Protein 2XWV (pdb70)

Solvent-accessible surface area: 13608 Å² total; per-residue (Å²): 62,102,47,85,9,81,1,0,2,35,10,7,92,91,9,30,23,40,112,0,0,78,66,0,15,149,22,0,103,109,107,4,157,33,105,0,66,16,55,33,61,11,61,24,120,60,27,29,26,102,35,1,11,131,37,0,106,90,26,78,1,14,2,0,12,3,46,0,6,20,1,24,86,83,24,79,12,0,9,0,12,5,4,0,37,22,12,76,45,30,45,4,5,70,73,0,0,82,95,11,124,22,0,84,68,3,39,137,38,0,74,161,53,17,16,1,33,18,2,2,17,0,14,12,0,21,16,7,0,2,1,50,92,29,0,94,44,41,75,40,0,155,41,0,103,0,3,0,25,44,15,62,1,11,59,10,0,0,133,54,8,21,9,47,49,53,60,31,36,39,64,96,0,62,117,9,1,95,83,85,65,2,29,0,0,0,9,5,3,10,17,1,70,20,43,107,0,26,97,26,3,142,46,0,1,32,0,65,2,7,19,7,8,16,0,2,1,0,0,32,78,6,38,142,88,4,67,121,91,11,42,119,23,0,74,53,0,0,59,59,0,4,146,64,0,26,123,40,4,66,38,13,58,142,94,10,39,96,59,0,93,182,88,50,10,125,16,10,140,7,91,32,90,36,0,99,101,24,0,137,79,22,52,63,68,11,43,155,121,22,31,156,140,0,84,48,0,15,156,45,2,123,84,26,82,54,106,132,174

Radius of gyration: 19.15 Å; Cα contacts (8 Å, |Δi|>4): 680; chains: 1; bounding box: 49×46×42 Å

Nearest PDB structures (foldseek):
  2xxk-assembly1_A  TM=1.003E+00  e=2.673E-61  Haemophilus influenzae
  2xwk-assembly1_A  TM=1.003E+00  e=1.091E-60  Haemophilus influenzae
  2xwo-assembly1_A  TM=1.002E+00  e=1.157E-60  Haemophilus influenzae
  8cp7-assembly1_A  TM=1.002E+00  e=1.226E-60  Haemophilus influenzae
  6h75-assembly1_A  TM=1.002E+00  e=2.953E-60  Haemophilus influenzae Rd KW20

InterPro domains:
  IPR004682 TRAP transporter solute receptor, DctP family [PIRSF006470] (6-322)
  IPR004682 TRAP transporter solute receptor, DctP family [TIGR00787] (30-287)
  IPR018389 TRAP transporter solute receptor DctP [PF03480] (30-311)
  IPR018389 TRAP transporter solute receptor DctP [PTHR33376] (2-327)
  IPR038404 TRAP transporter solute receptor DctP superfamily [G3DSA:3.40.190.170] (24-329)

Organism: Haemophilus influenzae (strain ATCC 51907 / DSM 11121 / KW20 / Rd) (NCBI:txid71421)

CATH classification: 3.40.190.170

B-factor: mean 12.75, std 6.22, range [4.77, 43.77]

Secondary structure (DSSP, 8-state):
--EEEEEE-SS-TTSHHHHHHHHHHHHHHHHTTTSEEEEEE-TTTT--HHHHHHHHHHTS--EEEE-GGGGGGTSGGGGGGGSTTTS-SHHHHHHHHHSSHHHHHHHHHHHHHH-EEEEEEEEEEEEEEEESS---SGGGGTT-EEEE-S-HHHHHHHHHHT-EEEE--GGGHHHHHHTTSSSEEEEEHHHHHHTTGGGS-SEEE-----EEEEEEEEEHHHHTTS-HHHHHHHHHHHHHHHHHHHHHHHHHHHHHHHHHHHTT-EEE---SHHHHHHTHHHHHHHHHHHHHHHHHHHHHHHTS--S--

Foldseek 3Di:
DLAEAEEEELFDPLFLVNVLVVLLQVLLCVLVVNNYGYDYHYNQPQHHPVSVLLCLQVVNHFKYKDWQCVCCVPAVLSVCQFQWPLQPAVLLVVCLQPPFPLNVVSQVCCVVPRQKHWQDKAWFAFKWKFFQDEPQALVVLAAFAEEEEPHVNRVVLSVLSRYRYDYDHPSCPLVCLQVPVGGIYMDGLRRCVSVVVLVRTQEIEGLRIHTTMMTIMTGNVVLVVDPPVSNVSSSVSRHVSRVSSNVVRVVCVVPSVVVSVVSNHYYYYYDNPVSVVSSPVVLVVSCVVNPPSNVVSSVRSSPDDSDDD

Sequence (309 aa):
ADYDLKFGMNAGTSSSNEYKKAAEMMFAKKEVKEEKSQQGKKIEISLYPSSSQQLGDDRAMLKKQLKDDGSLDFTFAESARFQLFFYPEAAVVFFALPYVISNYNNVAQKALFDTEFGKKDLIKKKMDKKDLGVTLLLSQAYNGTRQTTTSNRAINSIADMKGLKLRVPNAATNLLAYYAKYVGASSPTPPMAFSEVYLALQTNAVDGQENPLAAVQAQKFYEVQKFLLAMTNHILLNDQLYLVSNEETYKELPEDLQKVVKDAAENNAAKKYHTKLFVDGEKKDDLVTFFEKQGVKITHPDLVPPFKEESMKKPPYYAEFVKQQTGQKKGEESALLKKQIEAINPHHH

Structure (mmCIF, N/CA/C/O backbone):
data_2XWV
#
_entry.id   2XWV
#
_cell.length_a   47.723
_cell.length_b   74.510
_cell.length_c   86.930
_cell.angle_alpha   90.00
_cell.angle_beta   90.00
_cell.angle_gamma   90.00
#
_symmetry.space_group_name_H-M   'P 21 21 21'
#
loop_
_entity.id
_entity.type
_entity.pdbx_description
1 polymer 'SIALIC ACID-BINDING PERIPLASMIC PROTEIN SIAP'
2 non-polymer 'N-acetyl-beta-neuraminic acid'
3 water water
#
loop_
_atom_site.group_PDB
_atom_site.id
_atom_site.type_symbol
_atom_site.label_atom_id
_atom_site.label_alt_id
_atom_site.label_comp_id
_atom_site.label_asym_id
_atom_site.label_entity_id
_atom_site.label_seq_id
_atom_site.pdbx_PDB_ins_code
_atom_site.Cartn_x
_atom_site.Cartn_y
_atom_site.Cartn_z
_atom_site.occupancy
_atom_site.B_iso_or_equiv
_atom_site.auth_seq_id
_atom_site.auth_comp_id
_atom_site.auth_asym_id
_atom_site.auth_atom_id
_atom_site.pdbx_PDB_model_num
ATOM 1 N N . ALA A 1 1 ? 31.699 11.360 -2.985 1.00 15.99 1 ALA A N 1
ATOM 2 C CA . ALA A 1 1 ? 32.494 11.253 -4.226 1.00 14.02 1 ALA A CA 1
ATOM 3 C C . ALA A 1 1 ? 32.107 12.385 -5.149 1.00 12.92 1 ALA A C 1
ATOM 4 O O . ALA A 1 1 ? 31.084 13.078 -4.986 1.00 14.32 1 ALA A O 1
ATOM 6 N N . ASP A 1 2 ? 32.916 12.565 -6.205 1.00 12.17 2 ASP A N 1
ATOM 7 C CA . ASP A 1 2 ? 32.600 13.536 -7.218 1.00 11.99 2 ASP A CA 1
ATOM 8 C C . ASP A 1 2 ? 31.235 13.289 -7.835 1.00 11.03 2 ASP A C 1
ATOM 9 O O . ASP A 1 2 ? 30.479 14.214 -8.078 1.00 12.84 2 ASP A O 1
ATOM 14 N N . TYR A 1 3 ? 30.915 12.014 -8.064 1.00 10.46 3 TYR A N 1
ATOM 15 C CA . TYR A 1 3 ? 29.640 11.605 -8.621 1.00 9.86 3 TYR A CA 1
ATOM 16 C C . TYR A 1 3 ? 29.049 10.529 -7.708 1.00 9.87 3 TYR A C 1
ATOM 17 O O . TYR A 1 3 ? 29.451 9.367 -7.769 1.00 10.74 3 TYR A O 1
ATOM 26 N N . ASP A 1 4 ? 28.130 10.949 -6.852 1.00 10.47 4 ASP A N 1
ATOM 27 C CA . ASP A 1 4 ? 27.415 10.062 -5.933 1.00 10.39 4 ASP A CA 1
ATOM 28 C C . ASP A 1 4 ? 26.176 9.584 -6.667 1.00 9.78 4 ASP A C 1
ATOM 29 O O . ASP A 1 4 ? 25.159 10.246 -6.686 1.00 11.17 4 ASP A O 1
ATOM 34 N N . LEU A 1 5 ? 26.312 8.436 -7.330 1.00 8.97 5 LEU A N 1
ATOM 35 C CA . LEU A 1 5 ? 25.258 7.934 -8.220 1.00 8.28 5 LEU A CA 1
ATOM 36 C C . LEU A 1 5 ? 24.474 6.810 -7.559 1.00 8.36 5 LEU A C 1
ATOM 37 O O . LEU A 1 5 ? 24.935 6.176 -6.598 1.00 9.63 5 LEU A O 1
ATOM 42 N N . LYS A 1 6 ? 23.279 6.568 -8.064 1.00 8.14 6 LYS A N 1
ATOM 43 C CA . LYS A 1 6 ? 22.305 5.671 -7.473 1.00 7.96 6 LYS A CA 1
ATOM 44 C C . LYS A 1 6 ? 21.760 4.721 -8.558 1.00 7.46 6 LYS A C 1
ATOM 45 O O . LYS A 1 6 ? 21.454 5.152 -9.664 1.00 7.78 6 LYS A O 1
ATOM 51 N N . PHE A 1 7 ? 21.599 3.456 -8.172 1.00 7.29 7 PHE A N 1
ATOM 52 C CA . PHE A 1 7 ? 21.120 2.397 -9.065 1.00 6.88 7 PHE A CA 1
ATOM 53 C C . PHE A 1 7 ? 19.945 1.740 -8.347 1.00 6.89 7 PHE A C 1
ATOM 54 O O . PHE A 1 7 ? 20.134 1.091 -7.314 1.00 7.43 7 PHE A O 1
ATOM 62 N N . GLY A 1 8 ? 18.726 1.936 -8.870 1.00 7.11 8 GLY A N 1
ATOM 63 C CA . GLY A 1 8 ? 17.530 1.343 -8.285 1.00 7.00 8 GLY A CA 1
ATOM 64 C C . GLY A 1 8 ? 17.129 0.073 -8.967 1.00 6.50 8 GLY A C 1
ATOM 65 O O . GLY A 1 8 ? 17.308 -0.094 -10.177 1.00 6.70 8 GLY A O 1
ATOM 66 N N . MET A 1 9 ? 16.497 -0.842 -8.221 1.00 6.56 9 MET A N 1
ATOM 67 C CA . MET A 1 9 ? 16.012 -2.103 -8.818 1.00 6.48 9 MET A CA 1
ATOM 68 C C . MET A 1 9 ? 14.885 -2.703 -7.987 1.00 6.53 9 MET A C 1
ATOM 69 O O . MET A 1 9 ? 14.831 -2.502 -6.753 1.00 7.30 9 MET A O 1
ATOM 74 N N . ASN A 1 10 ? 14.022 -3.438 -8.646 1.00 6.39 10 ASN A N 1
ATOM 75 C CA . ASN A 1 10 ? 13.024 -4.239 -7.965 1.00 6.87 10 ASN A CA 1
ATOM 76 C C . ASN A 1 10 ? 13.632 -5.448 -7.275 1.00 6.72 10 ASN A C 1
ATOM 77 O O . ASN A 1 10 ? 13.133 -5.913 -6.244 1.00 7.67 10 ASN A O 1
ATOM 82 N N . ALA A 1 11 ? 14.654 -6.029 -7.857 1.00 6.51 11 ALA A N 1
ATOM 83 C CA . ALA A 1 11 ? 15.276 -7.232 -7.337 1.00 6.99 11 ALA A CA 1
ATOM 84 C C . ALA A 1 11 ? 15.865 -6.936 -5.954 1.00 7.43 11 ALA A C 1
ATOM 85 O O . ALA A 1 11 ? 16.257 -5.797 -5.637 1.00 7.48 11 ALA A O 1
ATOM 87 N N . GLY A 1 12 ? 15.963 -7.988 -5.133 1.00 7.88 12 GLY A N 1
ATOM 88 C CA . GLY A 1 12 ? 16.464 -7.878 -3.775 1.00 7.98 12 GLY A CA 1
ATOM 89 C C . GLY A 1 12 ? 17.901 -8.245 -3.621 1.00 7.85 12 GLY A C 1
ATOM 90 O O . GLY A 1 12 ? 18.619 -8.598 -4.541 1.00 8.13 12 GLY A O 1
ATOM 91 N N . THR A 1 13 ? 18.342 -8.213 -2.365 1.00 9.10 13 THR A N 1
ATOM 92 C CA . THR A 1 13 ? 19.776 -8.377 -2.073 1.00 9.38 13 THR A CA 1
ATOM 93 C C . THR A 1 13 ? 20.304 -9.806 -2.263 1.00 9.46 13 THR A C 1
ATOM 94 O O . THR A 1 13 ? 21.507 -10.015 -2.249 1.00 12.10 13 THR A O 1
ATOM 98 N N A SER A 1 14 ? 19.398 -10.762 -2.435 0.50 8.44 14 SER A N 1
ATOM 99 N N B SER A 1 14 ? 19.409 -10.772 -2.431 0.50 8.90 14 SER A N 1
ATOM 100 C CA A SER A 1 14 ? 19.773 -12.142 -2.663 0.50 8.82 14 SER A CA 1
ATOM 101 C CA B SER A 1 14 ? 19.831 -12.141 -2.683 0.50 9.82 14 SER A CA 1
ATOM 102 C C A SER A 1 14 ? 19.722 -12.535 -4.162 0.50 9.06 14 SER A C 1
ATOM 103 C C B SER A 1 14 ? 19.743 -12.531 -4.167 0.50 9.62 14 SER A C 1
ATOM 104 O O A SER A 1 14 ? 19.866 -13.698 -4.497 0.50 12.75 14 SER A O 1
ATOM 105 O O B SER A 1 14 ? 19.852 -13.702 -4.493 0.50 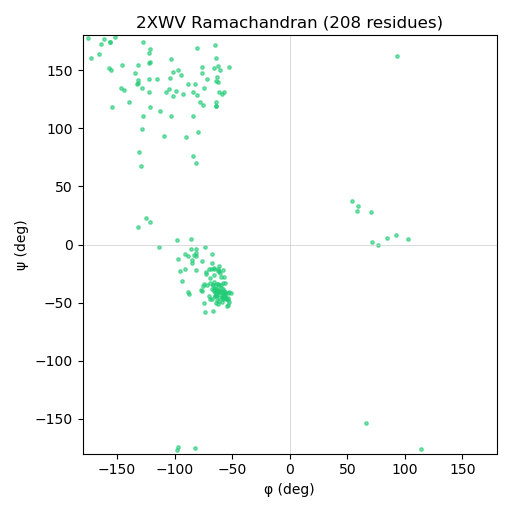12.92 14 SER A O 1
ATOM 110 N N . SER A 1 15 ? 19.535 -11.559 -5.049 1.00 7.69 15 SER A N 1
ATOM 111 C CA . SER A 1 15 ? 19.320 -11.830 -6.449 1.00 7.34 15 SER A CA 1
ATOM 112 C C . SER A 1 15 ? 20.576 -11.736 -7.294 1.00 6.50 15 SER A C 1
ATOM 113 O O . SER A 1 15 ? 21.577 -11.072 -6.946 1.00 7.11 15 SER A O 1
ATOM 116 N N . ASN A 1 16 ? 20.493 -12.351 -8.466 1.00 6.56 16 ASN A N 1
ATOM 117 C CA . ASN A 1 16 ? 21.550 -12.230 -9.466 1.00 6.54 16 ASN A CA 1
ATOM 118 C C . ASN A 1 16 ? 21.696 -10.791 -9.942 1.00 6.57 16 ASN A C 1
ATOM 119 O O . ASN A 1 16 ? 22.793 -10.312 -10.160 1.00 6.86 16 ASN A O 1
ATOM 124 N N . GLU A 1 17 ? 20.570 -10.099 -10.138 1.00 6.49 17 GLU A N 1
ATOM 125 C CA . GLU A 1 17 ? 20.589 -8.719 -10.561 1.00 6.51 17 GLU A CA 1
ATOM 126 C C . GLU A 1 17 ? 21.412 -7.865 -9.624 1.00 6.70 17 GLU A C 1
ATOM 127 O O . GLU A 1 17 ? 22.238 -7.036 -10.037 1.00 6.88 17 GLU A O 1
ATOM 133 N N . TYR A 1 18 ? 21.193 -8.056 -8.325 1.00 6.92 18 TYR A N 1
ATOM 134 C CA . TYR A 1 18 ? 21.928 -7.290 -7.308 1.00 7.28 18 TYR A CA 1
ATOM 135 C C . TYR A 1 18 ? 23.399 -7.641 -7.346 1.00 7.09 18 TYR A C 1
ATOM 136 O O . TYR A 1 18 ? 24.243 -6.770 -7.258 1.00 7.52 18 TYR A O 1
ATOM 145 N N A LYS A 1 19 ? 23.738 -8.931 -7.442 0.50 7.30 19 LYS A N 1
ATOM 146 N N B LYS A 1 19 ? 23.750 -8.934 -7.458 0.50 7.41 19 LYS A N 1
ATOM 147 C CA A LYS A 1 19 ? 25.110 -9.347 -7.472 0.50 7.44 19 LYS A CA 1
ATOM 148 C CA B LYS A 1 19 ? 25.135 -9.360 -7.489 0.50 7.73 19 LYS A CA 1
ATOM 149 C C A LYS A 1 19 ? 25.827 -8.755 -8.684 0.50 7.33 19 LYS A C 1
ATOM 150 C C B LYS A 1 19 ? 25.839 -8.741 -8.682 0.50 7.45 19 LYS A C 1
ATOM 151 O O A LYS A 1 19 ? 26.989 -8.298 -8.580 0.50 7.75 19 LYS A O 1
ATOM 152 O O B LYS A 1 19 ? 27.011 -8.290 -8.575 0.50 7.89 19 LYS A O 1
ATOM 163 N N . ALA A 1 20 ? 25.184 -8.729 -9.843 1.00 7.26 20 ALA A N 1
ATOM 164 C CA . ALA A 1 20 ? 25.789 -8.126 -11.016 1.00 6.92 20 ALA A CA 1
ATOM 165 C C . ALA A 1 20 ? 25.914 -6.615 -10.886 1.00 6.54 20 ALA A C 1
ATOM 166 O O . ALA A 1 20 ? 26.931 -6.053 -11.305 1.00 7.64 20 ALA A O 1
ATOM 168 N N . ALA A 1 21 ? 24.908 -5.970 -10.296 1.00 6.89 21 ALA A N 1
ATOM 169 C CA . ALA A 1 21 ? 25.006 -4.539 -10.049 1.00 7.54 21 ALA A CA 1
ATOM 170 C C . ALA A 1 21 ? 26.151 -4.241 -9.071 1.00 7.52 21 ALA A C 1
ATOM 171 O O . ALA A 1 21 ? 26.802 -3.202 -9.212 1.00 8.00 21 ALA A O 1
ATOM 173 N N . GLU A 1 22 ? 26.416 -5.115 -8.112 1.00 7.95 22 GLU A N 1
ATOM 174 C CA . GLU A 1 22 ? 27.538 -4.925 -7.192 1.00 8.42 22 GLU A CA 1
ATOM 175 C C . GLU A 1 22 ? 28.872 -4.982 -7.954 1.00 8.12 22 GLU A C 1
ATOM 176 O O . GLU A 1 22 ? 29.773 -4.190 -7.721 1.00 9.05 22 GLU A O 1
ATOM 182 N N A MET A 1 23 ? 28.969 -5.902 -8.898 0.50 8.01 23 MET A N 1
ATOM 183 N N B MET A 1 23 ? 28.965 -5.904 -8.899 0.50 8.03 23 MET A N 1
ATOM 184 C CA A MET A 1 23 ? 30.146 -6.013 -9.751 0.50 8.22 23 MET A CA 1
ATOM 185 C CA B MET A 1 23 ? 30.145 -6.021 -9.755 0.50 8.25 23 MET A CA 1
ATOM 186 C C A MET A 1 23 ? 30.347 -4.726 -10.537 0.50 7.64 23 MET A C 1
ATOM 187 C C B MET A 1 23 ? 30.352 -4.728 -10.537 0.50 7.67 23 MET A C 1
ATOM 188 O O A MET A 1 23 ? 31.444 -4.157 -10.607 0.50 8.54 23 MET A O 1
ATOM 189 O O B MET A 1 23 ? 31.452 -4.150 -10.590 0.50 8.54 23 MET A O 1
ATOM 198 N N . PHE A 1 24 ? 29.282 -4.242 -11.152 1.00 7.68 24 PHE A N 1
ATOM 199 C CA . PHE A 1 24 ? 29.268 -2.983 -11.900 1.00 7.68 24 PHE A CA 1
ATOM 200 C C . PHE A 1 24 ? 29.753 -1.827 -11.015 1.00 8.06 24 PHE A C 1
ATOM 201 O O . PHE A 1 24 ? 30.647 -1.078 -11.420 1.00 8.84 24 PHE A O 1
ATOM 209 N N . ALA A 1 25 ? 29.151 -1.679 -9.838 1.00 8.19 25 ALA A N 1
ATOM 210 C CA . ALA A 1 25 ? 29.507 -0.585 -8.945 1.00 8.81 25 ALA A CA 1
ATOM 211 C C . ALA A 1 25 ? 30.973 -0.641 -8.564 1.00 9.03 25 ALA A C 1
ATOM 212 O O . ALA A 1 25 ? 31.652 0.380 -8.485 1.00 9.75 25 ALA A O 1
ATOM 214 N N A LYS A 1 26 ? 31.473 -1.829 -8.255 0.50 9.18 26 LYS A N 1
ATOM 215 N N B LYS A 1 26 ? 31.473 -1.827 -8.250 0.50 9.19 26 LYS A N 1
ATOM 216 C CA A LYS A 1 26 ? 32.869 -2.001 -7.862 0.50 10.23 26 LYS A CA 1
ATOM 217 C CA B LYS A 1 26 ? 32.871 -2.000 -7.860 0.50 10.25 26 LYS A CA 1
ATOM 218 C C A LYS A 1 26 ? 33.829 -1.645 -8.977 0.50 9.83 26 LYS A C 1
ATOM 219 C C B LYS A 1 26 ? 33.830 -1.645 -8.977 0.50 9.82 26 LYS A C 1
ATOM 220 O O A LYS A 1 26 ? 34.826 -0.955 -8.764 0.50 10.36 26 LYS A O 1
ATOM 221 O O B LYS A 1 26 ? 34.827 -0.955 -8.765 0.50 10.36 26 LYS A O 1
ATOM 232 N N . GLU A 1 27 ? 33.540 -2.120 -10.186 1.00 9.33 27 GLU A N 1
ATOM 233 C CA . GLU A 1 27 ? 34.419 -1.803 -11.316 1.00 9.64 27 GLU A CA 1
ATOM 234 C C . GLU A 1 27 ? 34.401 -0.305 -11.610 1.00 9.18 27 GLU A C 1
ATOM 235 O O . GLU A 1 27 ? 35.456 0.283 -11.894 1.00 9.78 27 GLU A O 1
ATOM 241 N N . VAL A 1 28 ? 33.243 0.315 -11.579 1.00 8.82 28 VAL A N 1
ATOM 242 C CA . VAL A 1 28 ? 33.170 1.737 -11.838 1.00 8.76 28 VAL A CA 1
ATOM 243 C C . VAL A 1 28 ? 33.957 2.530 -10.818 1.00 9.33 28 VAL A C 1
ATOM 244 O O . VAL A 1 28 ? 34.687 3.462 -11.180 1.00 10.38 28 VAL A O 1
ATOM 248 N N . LYS A 1 29 ? 33.808 2.188 -9.543 1.00 9.68 29 LYS A N 1
ATOM 249 C CA . LYS A 1 29 ? 34.554 2.888 -8.529 1.00 10.74 29 LYS A CA 1
ATOM 250 C C . LYS A 1 29 ? 36.055 2.736 -8.728 1.00 10.82 29 LYS A C 1
ATOM 251 O O . LYS A 1 29 ? 36.796 3.726 -8.632 1.00 12.90 29 LYS A O 1
ATOM 257 N N A GLU A 1 30 ? 36.507 1.524 -9.006 0.30 10.85 30 GLU A N 1
ATOM 258 N N B GLU A 1 30 ? 36.518 1.525 -9.012 0.70 10.41 30 GLU A N 1
ATOM 259 C CA A GLU A 1 30 ? 37.921 1.293 -9.191 0.30 11.51 30 GLU A CA 1
ATOM 260 C CA B GLU A 1 30 ? 37.933 1.269 -9.216 0.70 11.45 30 GLU A CA 1
ATOM 261 C C A GLU A 1 30 ? 38.451 2.020 -10.422 0.30 10.94 30 GLU A C 1
ATOM 262 C C B GLU A 1 30 ? 38.464 2.009 -10.440 0.70 10.81 30 GLU A C 1
ATOM 263 O O A GLU A 1 30 ? 39.435 2.765 -10.347 0.30 12.13 30 GLU A O 1
ATOM 264 O O B GLU A 1 30 ? 39.483 2.735 -10.397 0.70 12.42 30 GLU A O 1
ATOM 275 N N . LYS A 1 31 ? 37.809 1.806 -11.559 1.00 10.81 31 LYS A N 1
ATOM 276 C CA . LYS A 1 31 ? 38.339 2.293 -12.824 1.00 10.91 31 LYS A CA 1
ATOM 277 C C . LYS A 1 31 ? 38.153 3.778 -12.998 1.00 10.92 31 LYS A C 1
ATOM 278 O O . LYS A 1 31 ? 38.868 4.382 -13.773 1.00 13.25 31 LYS A O 1
ATOM 284 N N . SER A 1 32 ? 37.240 4.396 -12.244 1.00 10.92 32 SER A N 1
ATOM 285 C CA . SER A 1 32 ? 37.100 5.839 -12.194 1.00 10.57 32 SER A CA 1
ATOM 286 C C . SER A 1 32 ? 38.061 6.473 -11.187 1.00 12.07 32 SER A C 1
ATOM 287 O O . SER A 1 32 ? 37.972 7.693 -10.965 1.00 12.67 32 SER A O 1
ATOM 290 N N A GLN A 1 33 ? 38.932 5.686 -10.558 0.30 12.71 33 GLN A N 1
ATOM 291 N N B GLN A 1 33 ? 38.939 5.700 -10.549 0.70 12.69 33 GLN A N 1
ATOM 292 C CA A GLN A 1 33 ? 39.853 6.187 -9.542 0.30 13.80 33 GLN A CA 1
ATOM 293 C CA B GLN A 1 33 ? 39.867 6.226 -9.537 0.70 13.87 33 GLN A CA 1
ATOM 294 C C A GLN A 1 33 ? 39.091 6.873 -8.424 0.30 12.84 33 GLN A C 1
ATOM 295 C C B GLN A 1 33 ? 39.082 6.884 -8.423 0.70 12.82 33 GLN A C 1
ATOM 296 O O A GLN A 1 33 ? 39.541 7.852 -7.852 0.30 14.70 33 GLN A O 1
ATOM 297 O O B GLN A 1 33 ? 39.506 7.852 -7.835 0.70 14.84 33 GLN A O 1
ATOM 308 N N . GLY A 1 34 ? 37.939 6.303 -8.092 1.00 12.42 34 GLY A N 1
ATOM 309 C CA . GLY A 1 34 ? 37.110 6.802 -7.001 1.00 12.90 34 GLY A CA 1
ATOM 310 C C . GLY A 1 34 ? 36.243 7.996 -7.291 1.00 11.52 34 GLY A C 1
ATOM 311 O O . GLY A 1 34 ? 35.517 8.457 -6.399 1.00 12.74 34 GLY A O 1
ATOM 312 N N A LYS A 1 35 ? 36.276 8.512 -8.524 0.50 11.08 35 LYS A N 1
ATOM 313 N N B LYS A 1 35 ? 36.277 8.530 -8.514 0.50 11.11 35 LYS A N 1
ATOM 314 C CA A LYS A 1 35 ? 35.466 9.653 -8.846 0.50 11.76 35 LYS A CA 1
ATOM 315 C CA B LYS A 1 35 ? 35.455 9.666 -8.832 0.50 11.77 35 LYS A CA 1
ATOM 316 C C A LYS A 1 35 ? 33.971 9.334 -8.804 0.50 10.15 35 LYS A C 1
ATOM 317 C C B LYS A 1 35 ? 33.964 9.335 -8.800 0.50 10.14 35 LYS A C 1
ATOM 318 O O A LYS A 1 35 ? 33.162 10.218 -8.510 0.50 11.10 35 LYS A O 1
ATOM 319 O O B LYS A 1 35 ? 33.155 10.207 -8.501 0.50 11.11 35 LYS A O 1
ATOM 330 N N . ILE A 1 36 ? 33.611 8.103 -9.188 1.00 9.48 36 ILE A N 1
ATOM 331 C CA . ILE A 1 36 ? 32.211 7.671 -9.226 1.00 9.69 36 ILE A CA 1
ATOM 332 C C . ILE A 1 36 ? 31.989 6.583 -8.180 1.00 9.90 36 ILE A C 1
ATOM 333 O O . ILE A 1 36 ? 32.736 5.619 -8.161 1.00 11.55 36 ILE A O 1
ATOM 338 N N . GLU A 1 37 ? 30.965 6.762 -7.365 1.00 9.66 37 GLU A N 1
ATOM 339 C CA . GLU A 1 37 ? 30.484 5.728 -6.460 1.00 10.26 37 GLU A CA 1
ATOM 340 C C . GLU A 1 37 ? 29.021 5.493 -6.792 1.00 10.33 37 GLU A C 1
ATOM 341 O O . GLU A 1 37 ? 28.241 6.423 -6.852 1.00 13.99 37 GLU A O 1
ATOM 347 N N . ILE A 1 38 ? 28.652 4.229 -6.951 1.00 9.83 38 ILE A N 1
ATOM 348 C CA . ILE A 1 38 ? 27.267 3.833 -7.267 1.00 9.10 38 ILE A CA 1
ATOM 349 C C . ILE A 1 38 ? 26.700 3.088 -6.078 1.00 9.62 38 ILE A C 1
ATOM 350 O O . ILE A 1 38 ? 27.150 2.002 -5.742 1.00 12.97 38 ILE A O 1
ATOM 355 N N . SER A 1 39 ? 25.679 3.652 -5.435 1.00 8.89 39 SER A N 1
ATOM 356 C CA . SER A 1 39 ? 24.956 3.057 -4.348 1.00 8.98 39 SER A CA 1
ATOM 357 C C . SER A 1 39 ? 23.724 2.337 -4.900 1.00 8.12 39 SER A C 1
ATOM 358 O O . SER A 1 39 ? 23.142 2.797 -5.857 1.00 9.19 39 SER A O 1
ATOM 361 N N . LEU A 1 40 ? 23.366 1.215 -4.257 1.00 8.56 40 LEU A N 1
ATOM 362 C CA . LEU A 1 40 ? 22.260 0.402 -4.718 1.00 8.16 40 LEU A CA 1
ATOM 363 C C . LEU A 1 40 ? 21.033 0.565 -3.876 1.00 8.52 40 LEU A C 1
ATOM 364 O O . LEU A 1 40 ? 21.121 0.647 -2.654 1.00 9.54 40 LEU A O 1
ATOM 369 N N . TYR A 1 41 ? 19.890 0.531 -4.525 1.00 7.80 41 TYR A N 1
ATOM 370 C CA . TYR A 1 41 ? 18.563 0.749 -3.923 1.00 8.64 41 TYR A CA 1
ATOM 371 C C . TYR A 1 41 ? 17.656 -0.355 -4.372 1.00 8.45 41 TYR A C 1
ATOM 372 O O . TYR A 1 41 ? 16.873 -0.191 -5.331 1.00 8.06 41 TYR A O 1
ATOM 381 N N . PRO A 1 42 ? 17.757 -1.531 -3.736 1.00 8.82 42 PRO A N 1
ATOM 382 C CA . PRO A 1 42 ? 17.045 -2.717 -4.151 1.00 8.62 42 PRO A CA 1
ATOM 383 C C . PRO A 1 42 ? 15.615 -2.755 -3.597 1.00 8.11 42 PRO A C 1
ATOM 384 O O . PRO A 1 42 ? 15.157 -1.878 -2.879 1.00 8.99 42 PRO A O 1
ATOM 388 N N A SER A 1 43 ? 14.928 -3.848 -3.946 0.50 7.84 43 SER A N 1
ATOM 389 N N B SER A 1 43 ? 14.929 -3.844 -3.947 0.50 8.31 43 SER A N 1
ATOM 390 C CA A SER A 1 43 ? 13.614 -4.217 -3.395 0.50 8.80 43 SER A CA 1
ATOM 391 C CA B SER A 1 43 ? 13.672 -4.193 -3.301 0.50 9.20 43 SER A CA 1
ATOM 392 C C A SER A 1 43 ? 12.577 -3.128 -3.537 0.50 8.25 43 SER A C 1
ATOM 393 C C B SER A 1 43 ? 12.637 -3.095 -3.503 0.50 8.40 43 SER A C 1
ATOM 394 O O A SER A 1 43 ? 11.653 -3.008 -2.707 0.50 8.92 43 SER A O 1
ATOM 395 O O B SER A 1 43 ? 11.802 -2.888 -2.616 0.50 9.93 43 SER A O 1
ATOM 400 N N . SER A 1 44 ? 12.635 -2.399 -4.642 1.00 8.10 44 SER A N 1
ATOM 401 C CA . SER A 1 44 ? 11.630 -1.432 -4.957 1.00 8.27 44 SER A CA 1
ATOM 402 C C . SER A 1 44 ? 11.542 -0.305 -3.936 1.00 8.28 44 SER A C 1
ATOM 403 O O . SER A 1 44 ? 10.511 0.376 -3.818 1.00 9.49 44 SER A O 1
ATOM 406 N N A GLN A 1 45 ? 12.653 -0.032 -3.239 0.50 8.48 45 GLN A N 1
ATOM 407 N N B GLN A 1 45 ? 12.624 0.003 -3.250 0.50 8.51 45 GLN A N 1
ATOM 408 C CA A GLN A 1 45 ? 12.760 1.093 -2.304 0.50 9.25 45 GLN A CA 1
ATOM 409 C CA B GLN A 1 45 ? 12.504 1.059 -2.290 0.50 9.78 45 GLN A CA 1
ATOM 410 C C A GLN A 1 45 ? 12.282 2.416 -2.930 0.50 8.95 45 GLN A C 1
ATOM 411 C C B GLN A 1 45 ? 12.242 2.429 -2.933 0.50 8.98 45 GLN A C 1
ATOM 412 O O A GLN A 1 45 ? 11.682 3.230 -2.266 0.50 10.68 45 GLN A O 1
ATOM 413 O O B GLN A 1 45 ? 11.701 3.290 -2.281 0.50 10.81 45 GLN A O 1
ATOM 424 N N . LEU A 1 46 ? 12.619 2.609 -4.208 1.00 8.92 46 LEU A N 1
ATOM 425 C CA . LEU A 1 46 ? 12.360 3.863 -4.922 1.00 9.51 46 LEU A CA 1
ATOM 426 C C . LEU A 1 46 ? 11.064 3.836 -5.739 1.00 9.62 46 LEU A C 1
ATOM 427 O O . LEU A 1 46 ? 10.749 4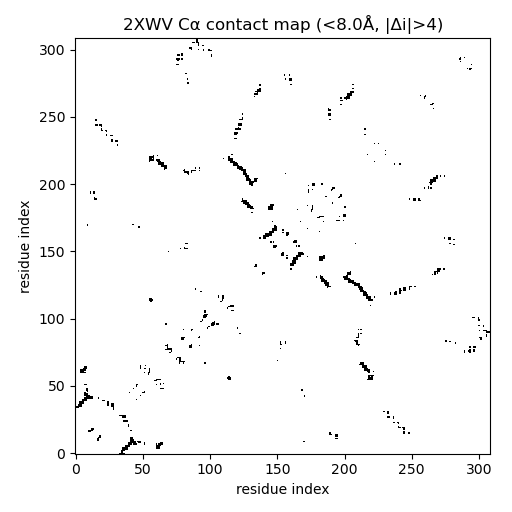.815 -6.392 1.00 12.02 46 LEU A O 1
ATOM 432 N N . GLY A 1 47 ? 10.318 2.749 -5.628 1.00 8.96 47 GLY A N 1
ATOM 433 C CA . GLY A 1 47 ? 9.162 2.478 -6.458 1.00 8.95 47 GLY A CA 1
ATOM 434 C C . GLY A 1 47 ? 9.443 1.272 -7.335 1.00 8.07 47 GLY A C 1
ATOM 435 O O . GLY A 1 47 ? 10.467 0.612 -7.210 1.00 8.42 47 GLY A O 1
ATOM 436 N N . ASP A 1 48 ? 8.506 0.945 -8.224 1.00 8.13 48 ASP A N 1
ATOM 437 C CA . ASP A 1 48 ? 8.691 -0.126 -9.196 1.00 7.65 48 ASP A CA 1
ATOM 438 C C . ASP A 1 48 ? 9.474 0.351 -10.394 1.00 7.09 48 ASP A C 1
ATOM 439 O O . ASP A 1 48 ? 10.020 1.471 -10.415 1.00 7.47 48 ASP A O 1
ATOM 444 N N . ASP A 1 49 ? 9.609 -0.511 -11.381 1.00 6.94 49 ASP A N 1
ATOM 445 C CA . ASP A 1 49 ? 10.418 -0.196 -12.571 1.00 6.83 49 ASP A CA 1
ATOM 446 C C . ASP A 1 49 ? 9.799 0.882 -13.448 1.00 7.14 49 ASP A C 1
ATOM 447 O O . ASP A 1 49 ? 10.520 1.608 -14.110 1.00 7.94 49 ASP A O 1
ATOM 452 N N . ARG A 1 50 ? 8.459 1.000 -13.448 1.00 7.70 50 ARG A N 1
ATOM 453 C CA . ARG A 1 50 ? 7.800 2.100 -14.160 1.00 8.24 50 ARG A CA 1
ATOM 454 C C . ARG A 1 50 ? 8.200 3.419 -13.489 1.00 8.43 50 ARG A C 1
ATOM 455 O O . ARG A 1 50 ? 8.561 4.383 -14.183 1.00 9.00 50 ARG A O 1
ATOM 463 N N . ALA A 1 51 ? 8.182 3.458 -12.168 1.00 8.06 51 ALA A N 1
ATOM 464 C CA . ALA A 1 51 ? 8.586 4.653 -11.429 1.00 8.35 51 ALA A CA 1
ATOM 465 C C . ALA A 1 51 ? 10.060 4.941 -11.657 1.00 7.94 51 ALA A C 1
ATOM 466 O O . ALA A 1 51 ? 10.460 6.104 -11.874 1.00 8.75 51 ALA A O 1
ATOM 468 N N . MET A 1 52 ? 10.897 3.926 -11.593 1.00 7.70 52 MET A N 1
ATOM 469 C CA . MET A 1 52 ? 12.336 4.138 -11.726 1.00 7.77 52 MET A CA 1
ATOM 470 C C . MET A 1 52 ? 12.699 4.610 -13.140 1.00 7.69 52 MET A C 1
ATOM 471 O O . MET A 1 52 ? 13.613 5.436 -13.280 1.00 8.21 52 MET A O 1
ATOM 476 N N . LEU A 1 53 ? 12.014 4.139 -14.164 1.00 8.09 53 LEU A N 1
ATOM 477 C CA . LEU A 1 53 ? 12.231 4.683 -15.471 1.00 8.29 53 LEU A CA 1
ATOM 478 C C . LEU A 1 53 ? 11.891 6.172 -15.538 1.00 8.24 53 LEU A C 1
ATOM 479 O O . LEU A 1 53 ? 12.607 6.937 -16.192 1.00 9.37 53 LEU A O 1
ATOM 484 N N A LYS A 1 54 ? 10.810 6.580 -14.911 0.50 8.36 54 LYS A N 1
ATOM 485 N N B LYS A 1 54 ? 10.800 6.582 -14.915 0.50 8.33 54 LYS A N 1
ATOM 486 C CA A LYS A 1 54 ? 10.463 7.997 -14.854 0.50 9.48 54 LYS A CA 1
ATOM 487 C CA B LYS A 1 54 ? 10.458 8.016 -14.836 0.50 9.19 54 LYS A CA 1
ATOM 488 C C A LYS A 1 54 ? 11.540 8.803 -14.124 0.50 8.83 54 LYS A C 1
ATOM 489 C C B LYS A 1 54 ? 11.547 8.804 -14.126 0.50 8.72 54 LYS A C 1
ATOM 490 O O A LYS A 1 54 ? 11.837 9.929 -14.533 0.50 10.10 54 LYS A O 1
ATOM 491 O O B LYS A 1 54 ? 11.842 9.930 -14.532 0.50 10.05 54 LYS A O 1
ATOM 502 N N . GLN A 1 55 ? 12.152 8.228 -13.104 1.00 8.66 55 GLN A N 1
ATOM 503 C CA . GLN A 1 55 ? 13.224 8.896 -12.377 1.00 8.76 55 GLN A CA 1
ATOM 504 C C . GLN A 1 55 ? 14.473 8.996 -13.210 1.00 8.65 55 GLN A C 1
ATOM 505 O O . GLN A 1 55 ? 15.206 10.007 -13.113 1.00 9.75 55 GLN A O 1
ATOM 511 N N . LEU A 1 56 ? 14.791 8.018 -14.048 1.00 8.29 56 LEU A N 1
ATOM 512 C CA . LEU A 1 56 ? 15.906 8.188 -14.998 1.00 8.59 56 LEU A CA 1
ATOM 513 C C . LEU A 1 56 ? 15.571 9.311 -15.962 1.00 9.27 56 LEU A C 1
ATOM 514 O O . LEU A 1 56 ? 16.417 10.176 -16.285 1.00 10.44 56 LEU A O 1
ATOM 519 N N . LYS A 1 57 ? 14.335 9.357 -16.466 1.00 9.74 57 LYS A N 1
ATOM 520 C CA . LYS A 1 57 ? 13.954 10.388 -17.415 1.00 11.05 57 LYS A CA 1
ATOM 521 C C . LYS A 1 57 ? 14.150 11.774 -16.827 1.00 11.37 57 LYS A C 1
ATOM 522 O O . LYS A 1 57 ? 14.724 12.664 -17.486 1.00 13.90 57 LYS A O 1
ATOM 528 N N . ASP A 1 58 ? 13.716 11.971 -15.577 1.00 11.19 58 ASP A N 1
ATOM 529 C CA A ASP A 1 58 ? 13.771 13.213 -14.851 0.30 12.55 58 ASP A CA 1
ATOM 530 C CA B ASP A 1 58 ? 13.810 13.276 -14.975 0.70 13.24 58 ASP A CA 1
ATOM 531 C C . ASP A 1 58 ? 15.154 13.526 -14.299 1.00 12.72 58 ASP A C 1
ATOM 532 O O . ASP A 1 58 ? 15.394 14.647 -13.846 1.00 16.52 58 ASP A O 1
ATOM 541 N N . GLY A 1 59 ? 16.061 12.560 -14.327 1.00 11.36 59 GLY A N 1
ATOM 542 C CA . GLY A 1 59 ? 17.400 12.746 -13.803 1.00 11.44 59 GLY A CA 1
ATOM 543 C C . GLY A 1 59 ? 17.608 12.538 -12.321 1.00 11.10 59 GLY A C 1
ATOM 544 O O . GLY A 1 59 ? 18.729 12.770 -11.838 1.00 13.90 59 GLY A O 1
ATOM 545 N N . SER A 1 60 ? 16.589 12.087 -11.613 1.00 10.70 60 SER A N 1
ATOM 546 C CA . SER A 1 60 ? 16.655 11.905 -10.181 1.00 11.74 60 SER A CA 1
ATOM 547 C C . SER A 1 60 ? 17.165 10.526 -9.769 1.00 10.84 60 SER A C 1
ATOM 548 O O . SER A 1 60 ? 17.420 10.340 -8.609 1.00 13.48 60 SER A O 1
ATOM 551 N N . LEU A 1 61 ? 17.284 9.614 -10.705 1.00 8.95 61 LEU A N 1
ATOM 552 C CA . LEU A 1 61 ? 17.911 8.308 -10.478 1.00 8.39 61 LEU A CA 1
ATOM 553 C C . LEU A 1 61 ? 18.871 8.081 -11.626 1.00 7.74 61 LEU A C 1
ATOM 554 O O . LEU A 1 61 ? 18.531 8.386 -12.758 1.00 8.99 61 LEU A O 1
ATOM 559 N N . ASP A 1 62 ? 20.056 7.567 -11.319 1.00 7.21 62 ASP A N 1
ATOM 560 C CA . ASP A 1 62 ? 21.109 7.504 -12.352 1.00 7.24 62 ASP A CA 1
ATOM 561 C C . ASP A 1 62 ? 21.063 6.253 -13.171 1.00 6.77 62 ASP A C 1
ATOM 562 O O . ASP A 1 62 ? 21.279 6.308 -14.392 1.00 7.55 62 ASP A O 1
ATOM 567 N N . PHE A 1 63 ? 20.816 5.094 -12.551 1.00 6.43 63 PHE A N 1
ATOM 568 C CA . PHE A 1 63 ? 20.829 3.811 -13.225 1.00 6.31 63 PHE A CA 1
ATOM 569 C C . PHE A 1 63 ? 19.624 2.999 -12.808 1.00 6.25 63 PHE A C 1
ATOM 570 O O . PHE A 1 63 ? 19.169 3.074 -11.655 1.00 6.56 63 PHE A O 1
ATOM 578 N N . THR A 1 64 ? 19.100 2.176 -13.723 1.00 6.11 64 THR A N 1
ATOM 579 C CA . THR A 1 64 ? 18.107 1.168 -13.341 1.00 6.30 64 THR A CA 1
ATOM 580 C C . THR A 1 64 ? 18.136 0.053 -14.358 1.00 6.27 64 THR A C 1
ATOM 581 O O . THR A 1 64 ? 18.792 0.128 -15.398 1.00 6.50 64 THR A O 1
ATOM 585 N N . PHE A 1 65 ? 17.359 -1.004 -14.056 1.00 6.01 65 PHE A N 1
ATOM 586 C CA . PHE A 1 65 ? 17.087 -2.106 -14.961 1.00 6.02 65 PHE A CA 1
ATOM 587 C C . PHE A 1 65 ? 15.726 -1.986 -15.594 1.00 5.97 65 PHE A C 1
ATOM 588 O O . PHE A 1 65 ? 14.755 -1.578 -14.956 1.00 6.68 65 PHE A O 1
ATOM 596 N N . ALA A 1 66 ? 15.623 -2.478 -16.813 1.00 6.11 66 ALA A N 1
ATOM 597 C CA . ALA A 1 66 ? 14.302 -2.675 -17.439 1.00 6.28 66 ALA A CA 1
ATOM 598 C C . ALA A 1 66 ? 14.455 -3.749 -18.464 1.00 6.19 66 ALA A C 1
ATOM 599 O O . ALA A 1 66 ? 15.503 -3.884 -19.104 1.00 7.13 66 ALA A O 1
ATOM 601 N N . GLU A 1 67 ? 13.388 -4.509 -18.719 1.00 6.22 67 GLU A N 1
ATOM 602 C CA . GLU A 1 67 ? 13.319 -5.403 -19.872 1.00 6.07 67 GLU A CA 1
ATOM 603 C C . GLU A 1 67 ? 13.053 -4.603 -21.139 1.00 6.27 67 GLU A C 1
ATOM 604 O O . GLU A 1 67 ? 12.357 -3.573 -21.100 1.00 6.69 67 GLU A O 1
ATOM 610 N N . SER A 1 68 ? 13.497 -5.118 -22.283 1.00 6.45 68 SER A N 1
ATOM 611 C CA . SER A 1 68 ? 13.066 -4.557 -23.563 1.00 7.09 68 SER A CA 1
ATOM 612 C C . SER A 1 68 ? 11.535 -4.484 -23.645 1.00 6.80 68 SER A C 1
ATOM 613 O O . SER A 1 68 ? 10.979 -3.468 -24.123 1.00 7.36 68 SER A O 1
ATOM 616 N N . ALA A 1 69 ? 10.846 -5.517 -23.156 1.00 6.81 69 ALA A N 1
ATOM 617 C CA . ALA A 1 69 ? 9.390 -5.574 -23.205 1.00 6.83 69 ALA A CA 1
ATOM 618 C C . ALA A 1 69 ? 8.754 -4.409 -22.453 1.00 6.59 69 ALA A C 1
ATOM 619 O O . ALA A 1 69 ? 7.605 -4.057 -22.754 1.00 7.34 69 ALA A O 1
ATOM 621 N N . ARG A 1 70 ? 9.410 -3.845 -21.427 1.00 7.01 70 ARG A N 1
ATOM 622 C CA . ARG A 1 70 ? 8.757 -2.846 -20.605 1.00 7.02 70 ARG A CA 1
ATOM 623 C C . ARG A 1 70 ? 8.480 -1.597 -21.439 1.00 7.34 70 ARG A C 1
ATOM 624 O O . ARG A 1 70 ? 7.612 -0.783 -21.072 1.00 8.25 70 ARG A O 1
ATOM 632 N N . PHE A 1 71 ? 9.183 -1.413 -22.548 1.00 7.45 71 PHE A N 1
ATOM 633 C CA . PHE A 1 71 ? 8.963 -0.264 -23.400 1.00 8.18 71 PHE A CA 1
ATOM 634 C C . PHE A 1 71 ? 7.680 -0.343 -24.191 1.00 8.68 71 PHE A C 1
ATOM 635 O O . PHE A 1 71 ? 7.305 0.641 -24.834 1.00 8.93 71 PHE A O 1
ATOM 643 N N . GLN A 1 72 ? 6.924 -1.436 -24.064 1.00 8.53 72 GLN A N 1
ATOM 644 C CA . GLN A 1 72 ? 5.554 -1.489 -24.556 1.00 8.65 72 GLN A CA 1
ATOM 645 C C . GLN A 1 72 ? 4.692 -0.411 -23.941 1.00 9.14 72 GLN A C 1
ATOM 646 O O . GLN A 1 72 ? 3.686 -0.036 -24.544 1.00 11.02 72 GLN A O 1
ATOM 652 N N . LEU A 1 73 ? 5.081 0.139 -22.772 1.00 9.57 73 LEU A N 1
ATOM 653 C CA . LEU A 1 73 ? 4.329 1.227 -22.161 1.00 9.96 73 LEU A CA 1
ATOM 654 C C . LEU A 1 73 ? 4.316 2.456 -23.045 1.00 11.04 73 LEU A C 1
ATOM 655 O O . LEU A 1 73 ? 3.432 3.312 -22.932 1.00 14.96 73 LEU A O 1
ATOM 660 N N A PHE A 1 74 ? 5.310 2.583 -23.870 0.70 10.25 74 PHE A N 1
ATOM 661 N N B PHE A 1 74 ? 5.299 2.577 -23.910 0.30 10.58 74 PHE A N 1
ATOM 662 C CA A PHE A 1 74 ? 5.452 3.772 -24.687 0.70 11.04 74 PHE A CA 1
ATOM 663 C CA B PHE A 1 74 ? 5.451 3.783 -24.717 0.30 11.27 74 PHE A CA 1
ATOM 664 C C A PHE A 1 74 ? 5.249 3.517 -26.156 0.70 11.09 74 PHE A C 1
ATOM 665 C C B PHE A 1 74 ? 5.370 3.569 -26.199 0.30 11.50 74 PHE A C 1
ATOM 666 O O A PHE A 1 74 ? 4.719 4.372 -26.873 0.70 11.40 74 PHE A O 1
ATOM 667 O O B PHE A 1 74 ? 5.065 4.496 -26.945 0.30 11.94 74 PHE A O 1
ATOM 682 N N . TYR A 1 75 ? 5.664 2.355 -26.630 1.00 11.18 75 TYR A N 1
ATOM 683 C CA . TYR A 1 75 ? 5.639 1.938 -28.032 1.00 10.51 75 TYR A CA 1
ATOM 684 C C . TYR A 1 75 ? 4.935 0.576 -28.025 1.00 10.48 75 TYR A C 1
ATOM 685 O O . TYR A 1 75 ? 5.575 -0.428 -27.700 1.00 10.69 75 TYR A O 1
ATOM 694 N N . PRO A 1 76 ? 3.633 0.522 -28.335 1.00 11.06 76 PRO A N 1
ATOM 695 C CA . PRO A 1 76 ? 2.875 -0.731 -28.098 1.00 12.40 76 PRO A CA 1
ATOM 696 C C . PRO A 1 76 ? 3.472 -1.941 -28.795 1.00 10.70 76 PRO A C 1
ATOM 697 O O . PRO A 1 76 ? 3.351 -3.023 -28.287 1.00 10.93 76 PRO A O 1
ATOM 701 N N . GLU A 1 77 ? 4.058 -1.752 -29.949 1.00 10.60 77 GLU A N 1
ATOM 702 C CA . GLU A 1 77 ? 4.631 -2.840 -30.699 1.00 10.33 77 GLU A CA 1
ATOM 703 C C . GLU A 1 77 ? 5.764 -3.555 -29.946 1.00 9.48 77 GLU A C 1
ATOM 704 O O . GLU A 1 77 ? 6.057 -4.700 -30.260 1.00 9.87 77 GLU A O 1
ATOM 710 N N . ALA A 1 78 ? 6.382 -2.856 -28.987 1.00 8.83 78 ALA A N 1
ATOM 711 C CA . ALA A 1 78 ? 7.460 -3.432 -28.192 1.00 8.93 78 ALA A CA 1
ATOM 712 C C . ALA A 1 78 ? 6.967 -4.560 -27.269 1.00 8.86 78 ALA A C 1
ATOM 713 O O . ALA A 1 78 ? 7.773 -5.301 -26.711 1.00 9.34 78 ALA A O 1
ATOM 715 N N . ALA A 1 79 ? 5.657 -4.784 -27.164 1.00 9.34 79 ALA A N 1
ATOM 716 C CA . ALA A 1 79 ? 5.130 -5.946 -26.471 1.00 9.19 79 ALA A CA 1
ATOM 717 C C . ALA A 1 79 ? 5.598 -7.224 -27.139 1.00 8.30 79 ALA A C 1
ATOM 718 O O . ALA A 1 79 ? 5.543 -8.268 -26.503 1.00 8.40 79 ALA A O 1
ATOM 720 N N . VAL A 1 80 ? 6.055 -7.169 -28.388 1.00 8.63 80 VAL A N 1
ATOM 721 C CA A VAL A 1 80 ? 6.558 -8.343 -29.061 0.50 8.93 80 VAL A CA 1
ATOM 722 C CA B VAL A 1 80 ? 6.548 -8.314 -29.070 0.50 8.59 80 VAL A CA 1
ATOM 723 C C . VAL A 1 80 ? 7.564 -9.114 -28.223 1.00 8.00 80 VAL A C 1
ATOM 724 O O . VAL A 1 80 ? 7.661 -10.352 -28.302 1.00 9.04 80 VAL A O 1
ATOM 731 N N A PHE A 1 81 ? 8.379 -8.381 -27.440 0.70 7.78 81 PHE A N 1
ATOM 732 N N B PHE A 1 81 ? 8.373 -8.400 -27.434 0.30 7.92 81 PHE A N 1
ATOM 733 C CA A PHE A 1 81 ? 9.430 -9.030 -26.620 0.70 7.51 81 PHE A CA 1
ATOM 734 C CA B PHE A 1 81 ? 9.418 -9.037 -26.621 0.30 7.84 81 PHE A CA 1
ATOM 735 C C A PHE A 1 81 ? 8.866 -9.956 -25.547 0.70 7.32 81 PHE A C 1
ATOM 736 C C B PHE A 1 81 ? 8.848 -10.009 -25.584 0.30 7.61 81 PHE A C 1
ATOM 737 O O A PHE A 1 81 ? 9.620 -10.735 -24.981 0.70 8.41 81 PHE A O 1
ATOM 738 O O B PHE A 1 81 ? 9.542 -10.929 -25.161 0.30 9.10 81 PHE A O 1
ATOM 753 N N . ALA A 1 82 ? 7.595 -9.807 -25.174 1.00 7.29 82 ALA A N 1
ATOM 754 C CA . ALA A 1 82 ? 6.972 -10.616 -24.133 1.00 7.11 82 ALA A CA 1
ATOM 755 C C . ALA A 1 82 ? 5.644 -11.245 -24.544 1.00 7.23 82 ALA A C 1
ATOM 756 O O . ALA A 1 82 ? 4.928 -11.760 -23.698 1.00 8.07 82 ALA A O 1
ATOM 758 N N . LEU A 1 83 ? 5.331 -11.276 -25.845 1.00 7.46 83 LEU A N 1
ATOM 759 C CA . LEU A 1 83 ? 4.220 -12.085 -26.270 1.00 8.09 83 LEU A CA 1
ATOM 760 C C . LEU A 1 83 ? 4.614 -13.524 -25.959 1.00 7.83 83 LEU A C 1
ATOM 761 O O . LEU A 1 83 ? 5.651 -14.010 -26.455 1.00 8.22 83 LEU A O 1
ATOM 766 N N . PRO A 1 84 ? 3.844 -14.285 -25.166 1.00 7.54 84 PRO A N 1
ATOM 767 C CA . PRO A 1 84 ? 4.316 -15.613 -24.754 1.00 7.82 84 PRO A CA 1
ATOM 768 C C . PRO A 1 84 ? 4.641 -16.495 -25.907 1.00 7.77 84 PRO A C 1
ATOM 769 O O . PRO A 1 84 ? 3.861 -16.602 -26.845 1.00 9.31 84 PRO A O 1
ATOM 773 N N . TYR A 1 85 ? 5.814 -17.117 -25.856 1.00 8.84 85 TYR A N 1
ATOM 774 C CA . TYR A 1 85 ? 6.340 -18.110 -26.791 1.00 9.85 85 TYR A CA 1
ATOM 775 C C . TYR A 1 85 ? 6.851 -17.540 -28.092 1.00 11.22 85 TYR A C 1
ATOM 776 O O . TYR A 1 85 ? 7.329 -18.295 -28.934 1.00 16.11 85 TYR A O 1
ATOM 785 N N . VAL A 1 86 ? 6.793 -16.245 -28.316 1.00 9.45 86 VAL A N 1
ATOM 786 C CA . VAL A 1 86 ? 7.282 -15.651 -29.554 1.00 9.74 86 VAL A CA 1
ATOM 787 C C . VAL A 1 86 ? 8.804 -15.627 -29.634 1.00 9.55 86 VAL A C 1
ATOM 788 O O . VAL A 1 86 ? 9.394 -16.141 -30.578 1.00 11.82 86 VAL A O 1
ATOM 792 N N . ILE A 1 87 ? 9.469 -14.989 -28.683 1.00 9.71 87 ILE A N 1
ATOM 793 C CA . ILE A 1 87 ? 10.897 -15.010 -28.579 1.00 10.02 87 ILE A CA 1
ATOM 794 C C . ILE A 1 87 ? 11.313 -16.363 -28.032 1.00 9.16 87 ILE A C 1
ATOM 795 O O . ILE A 1 87 ? 10.926 -16.787 -26.970 1.00 11.95 87 ILE A O 1
ATOM 800 N N . SER A 1 88 ? 12.112 -17.089 -28.826 1.00 9.58 88 SER A N 1
ATOM 801 C CA . SER A 1 88 ? 12.414 -18.472 -28.497 1.00 10.49 88 SER A CA 1
ATOM 802 C C . SER A 1 88 ? 13.432 -18.640 -27.386 1.00 8.18 88 SER A C 1
ATOM 803 O O . SER A 1 88 ? 13.361 -19.556 -26.582 1.00 9.59 88 SER A O 1
ATOM 806 N N . ASN A 1 89 ? 14.452 -17.774 -27.407 1.00 8.00 89 ASN A N 1
ATOM 807 C CA . ASN A 1 89 ? 15.575 -17.925 -26.504 1.00 7.76 89 ASN A CA 1
ATOM 808 C C . ASN A 1 89 ? 16.321 -16.586 -26.412 1.00 7.22 89 ASN A C 1
ATOM 809 O O . ASN A 1 89 ? 15.968 -15.615 -27.061 1.00 7.47 89 ASN A O 1
ATOM 814 N N . TYR A 1 90 ? 17.345 -16.553 -25.569 1.00 7.21 90 TYR A N 1
ATOM 815 C CA . TYR A 1 90 ? 18.128 -15.344 -25.388 1.00 7.02 90 TYR A CA 1
ATOM 816 C C . TYR A 1 90 ? 18.866 -14.962 -26.653 1.00 7.41 90 TYR A C 1
ATOM 817 O O . TYR A 1 90 ? 18.988 -13.771 -26.941 1.00 7.95 90 TYR A O 1
ATOM 826 N N A ASN A 1 91 ? 19.340 -15.929 -27.431 0.70 7.68 91 ASN A N 1
ATOM 827 N N B ASN A 1 91 ? 19.378 -15.922 -27.409 0.30 8.06 91 ASN A N 1
ATOM 828 C CA A ASN A 1 91 ? 19.998 -15.580 -28.700 0.70 8.07 91 ASN A CA 1
ATOM 829 C CA B ASN A 1 91 ? 20.012 -15.573 -28.678 0.30 8.51 91 ASN A CA 1
ATOM 830 C C A ASN A 1 91 ? 19.068 -14.717 -29.552 0.70 7.83 91 ASN A C 1
ATOM 831 C C B ASN A 1 91 ? 19.081 -14.726 -29.548 0.30 8.21 91 ASN A C 1
ATOM 832 O O A ASN A 1 91 ? 19.492 -13.736 -30.137 0.70 8.50 91 ASN A O 1
ATOM 833 O O B ASN A 1 91 ? 19.531 -13.744 -30.136 0.30 8.77 91 ASN A O 1
ATOM 842 N N . VAL A 1 92 ? 17.790 -15.085 -29.605 1.00 7.75 92 VAL A N 1
ATOM 843 C CA . VAL A 1 92 ? 16.815 -14.295 -30.356 1.00 7.94 92 VAL A CA 1
ATOM 844 C C . VAL A 1 92 ? 16.619 -12.930 -29.703 1.00 7.74 92 VAL A C 1
ATOM 845 O O . VAL A 1 92 ? 16.532 -11.924 -30.385 1.00 8.25 92 VAL A O 1
ATOM 849 N N . ALA A 1 93 ? 16.481 -12.886 -28.374 1.00 7.76 93 ALA A N 1
ATOM 850 C CA . ALA A 1 93 ? 16.288 -11.589 -27.711 1.00 7.52 93 ALA A CA 1
ATOM 851 C C . ALA A 1 93 ? 17.413 -10.623 -27.987 1.00 7.36 93 ALA A C 1
ATOM 852 O O . ALA A 1 93 ? 17.166 -9.412 -28.101 1.00 7.84 93 ALA A O 1
ATOM 854 N N . GLN A 1 94 ? 18.661 -11.114 -28.040 1.00 7.39 94 GLN A N 1
ATOM 855 C CA . GLN A 1 94 ? 19.789 -10.235 -28.330 1.00 7.66 94 GLN A CA 1
ATOM 856 C C . GLN A 1 94 ? 19.671 -9.659 -29.733 1.00 8.01 94 GLN A C 1
ATOM 857 O O . GLN A 1 94 ? 19.843 -8.458 -29.954 1.00 9.19 94 GLN A O 1
ATOM 863 N N . LYS A 1 95 ? 19.441 -10.516 -30.711 1.00 8.32 95 LYS A N 1
ATOM 864 C CA . LYS A 1 95 ? 19.371 -10.071 -32.104 1.00 8.50 95 LYS A CA 1
ATOM 865 C C . LYS A 1 95 ? 18.118 -9.218 -32.355 1.00 8.60 95 LYS A C 1
ATOM 866 O O . LYS A 1 95 ? 18.154 -8.330 -33.172 1.00 9.98 95 LYS A O 1
ATOM 872 N N . ALA A 1 96 ? 17.018 -9.516 -31.658 1.00 8.03 96 ALA A N 1
ATOM 873 C CA . ALA A 1 96 ? 15.815 -8.733 -31.790 1.00 8.74 96 ALA A CA 1
ATOM 874 C C . ALA A 1 96 ? 16.095 -7.283 -31.431 1.00 8.61 96 ALA A C 1
ATOM 875 O O . ALA A 1 96 ? 15.622 -6.356 -32.074 1.00 10.48 96 ALA A O 1
ATOM 877 N N . LEU A 1 97 ? 16.823 -7.070 -30.332 1.00 8.25 97 LEU A N 1
ATOM 878 C CA . LEU A 1 97 ? 17.106 -5.701 -29.849 1.00 8.35 97 LEU A CA 1
ATOM 879 C C . LEU A 1 97 ? 18.145 -5.003 -30.722 1.00 8.34 97 LEU A C 1
ATOM 880 O O . LEU A 1 97 ? 17.953 -3.867 -31.124 1.00 9.68 97 LEU A O 1
ATOM 885 N N . PHE A 1 98 ? 19.281 -5.659 -30.980 1.00 8.81 98 PHE A N 1
ATOM 886 C CA . PHE A 1 98 ? 20.404 -4.987 -31.569 1.00 9.67 98 PHE A CA 1
ATOM 887 C C . PHE A 1 98 ? 20.499 -5.107 -33.101 1.00 10.77 98 PHE A C 1
ATOM 888 O O . PHE A 1 98 ? 21.203 -4.303 -33.711 1.00 13.16 98 PHE A O 1
ATOM 896 N N . ASP A 1 99 ? 19.885 -6.130 -33.666 1.00 10.35 99 ASP A N 1
ATOM 897 C CA . ASP A 1 99 ? 20.146 -6.508 -35.072 1.00 11.93 99 ASP A CA 1
ATOM 898 C C . ASP A 1 99 ? 18.872 -6.571 -35.916 1.00 12.81 99 ASP A C 1
ATOM 899 O O . ASP A 1 99 ? 18.826 -7.275 -36.945 1.00 18.43 99 ASP A O 1
ATOM 904 N N . THR A 1 100 ? 17.827 -5.873 -35.503 1.00 11.37 100 THR A N 1
ATOM 905 C CA . THR A 1 100 ? 16.673 -5.632 -36.337 1.00 11.27 100 THR A CA 1
ATOM 906 C C . THR A 1 100 ? 16.474 -4.120 -36.477 1.00 10.93 100 THR A C 1
ATOM 907 O O . THR A 1 100 ? 16.891 -3.344 -35.619 1.00 11.15 100 THR A O 1
ATOM 911 N N . GLU A 1 101 ? 15.799 -3.726 -37.555 1.00 12.13 101 GLU A N 1
ATOM 912 C CA . GLU A 1 101 ? 15.448 -2.327 -37.690 1.00 11.73 101 GLU A CA 1
ATOM 913 C C . GLU A 1 101 ? 14.524 -1.854 -36.559 1.00 10.62 101 GLU A C 1
ATOM 914 O O . GLU A 1 101 ? 14.698 -0.767 -36.003 1.00 11.51 101 GLU A O 1
ATOM 920 N N . PHE A 1 102 ? 13.588 -2.711 -36.189 1.00 11.28 102 PHE A N 1
ATOM 921 C CA . PHE A 1 102 ? 12.701 -2.466 -35.087 1.00 10.84 102 PHE A CA 1
ATOM 922 C C . PHE A 1 102 ? 13.499 -2.151 -33.792 1.00 9.95 102 PHE A C 1
ATOM 923 O O . PHE A 1 102 ? 13.223 -1.186 -33.079 1.00 10.26 102 PHE A O 1
ATOM 931 N N . GLY A 1 103 ? 14.430 -3.030 -33.459 1.00 10.30 103 GLY A N 1
ATOM 932 C CA . GLY A 1 103 ? 15.156 -2.897 -32.202 1.00 10.06 103 GLY A CA 1
ATOM 933 C C . GLY A 1 103 ? 16.071 -1.689 -32.218 1.00 10.10 103 GLY A C 1
ATOM 934 O O . GLY A 1 103 ? 16.159 -0.934 -31.234 1.00 10.12 103 GLY A O 1
ATOM 935 N N A LYS A 1 104 ? 16.767 -1.470 -33.328 0.50 10.57 104 LYS A N 1
ATOM 936 N N B LYS A 1 104 ? 16.775 -1.469 -33.322 0.50 10.59 104 LYS A N 1
ATOM 937 C CA A LYS A 1 104 ? 17.634 -0.311 -33.413 0.50 11.10 104 LYS A CA 1
ATOM 938 C CA B LYS A 1 104 ? 17.633 -0.301 -33.403 0.50 11.09 104 LYS A CA 1
ATOM 939 C C A LYS A 1 104 ? 16.859 0.979 -33.255 0.50 10.74 104 LYS A C 1
ATOM 940 C C B LYS A 1 104 ? 16.856 0.988 -33.255 0.50 10.76 104 LYS A C 1
ATOM 941 O O A LYS A 1 104 ? 17.345 1.915 -32.607 0.50 10.87 104 LYS A O 1
ATOM 942 O O B LYS A 1 104 ? 17.332 1.927 -32.606 0.50 10.89 104 LYS A O 1
ATOM 953 N N . ASP A 1 105 ? 15.679 1.063 -33.858 1.00 10.72 105 ASP A N 1
ATOM 954 C CA . ASP A 1 105 ? 14.841 2.214 -33.717 1.00 11.27 105 ASP A CA 1
ATOM 955 C C . ASP A 1 105 ? 14.339 2.393 -32.293 1.00 10.84 105 ASP A C 1
ATOM 956 O O . ASP A 1 105 ? 14.290 3.503 -31.790 1.00 11.66 105 ASP A O 1
ATOM 961 N N . LEU A 1 106 ? 14.019 1.303 -31.619 1.00 10.68 106 LEU A N 1
ATOM 962 C CA . LEU A 1 106 ? 13.615 1.341 -30.223 1.00 10.33 106 LEU A CA 1
ATOM 963 C C . LEU A 1 106 ? 14.713 1.972 -29.364 1.00 10.14 106 LEU A C 1
ATOM 964 O O . LEU A 1 106 ? 14.444 2.811 -28.526 1.00 11.10 106 LEU A O 1
ATOM 969 N N . ILE A 1 107 ? 15.941 1.540 -29.556 1.00 9.89 107 ILE A N 1
ATOM 970 C CA . ILE A 1 107 ? 17.044 2.073 -28.776 1.00 10.22 107 ILE A CA 1
ATOM 971 C C . ILE A 1 107 ? 17.188 3.594 -28.965 1.00 10.14 107 ILE A C 1
ATOM 972 O O . ILE A 1 107 ? 17.388 4.371 -28.018 1.00 11.21 107 ILE A O 1
ATOM 977 N N A LYS A 1 108 ? 17.078 4.030 -30.216 0.50 9.75 108 LYS A N 1
ATOM 978 N N B LYS A 1 108 ? 17.090 4.025 -30.218 0.50 9.86 108 LYS A N 1
ATOM 979 C CA A LYS A 1 108 ? 17.118 5.456 -30.512 0.50 11.40 108 LYS A CA 1
ATOM 980 C CA B LYS A 1 108 ? 17.108 5.442 -30.550 0.50 11.95 108 LYS A CA 1
ATOM 981 C C A LYS A 1 108 ? 15.979 6.221 -29.861 0.50 11.56 108 LYS A C 1
ATOM 982 C C B LYS A 1 108 ? 15.983 6.214 -29.864 0.50 11.78 108 LYS A C 1
ATOM 983 O O A LYS A 1 108 ? 16.195 7.313 -29.340 0.50 12.40 108 LYS A O 1
ATOM 984 O O B LYS A 1 108 ? 16.204 7.306 -29.338 0.50 12.48 108 LYS A O 1
ATOM 995 N N . LYS A 1 109 ? 14.785 5.656 -29.859 1.00 11.61 109 LYS A N 1
ATOM 996 C CA . LYS A 1 109 ? 13.649 6.309 -29.205 1.00 12.94 109 LYS A CA 1
ATOM 997 C C . LYS A 1 109 ? 13.804 6.382 -27.702 1.00 12.03 109 LYS A C 1
ATOM 998 O O . LYS A 1 109 ? 13.408 7.344 -27.059 1.00 12.19 109 LYS A O 1
ATOM 1004 N N . MET A 1 110 ? 14.364 5.331 -27.117 1.00 11.90 110 MET A N 1
ATOM 1005 C CA . MET A 1 110 ? 14.622 5.345 -25.665 1.00 12.64 110 MET A CA 1
ATOM 1006 C C . MET A 1 110 ? 15.476 6.540 -25.284 1.00 12.28 110 MET A C 1
ATOM 1007 O O . MET A 1 110 ? 15.235 7.228 -24.292 1.00 12.93 110 MET A O 1
ATOM 1012 N N . ASP A 1 111 ? 16.474 6.823 -26.110 1.00 11.85 111 ASP A N 1
ATOM 1013 C CA . ASP A 1 111 ? 17.344 7.969 -25.900 1.00 13.07 111 ASP A CA 1
ATOM 1014 C C . ASP A 1 111 ? 16.557 9.259 -26.144 1.00 13.13 111 ASP A C 1
ATOM 1015 O O . ASP A 1 111 ? 16.580 10.130 -25.286 1.00 17.36 111 ASP A O 1
ATOM 1020 N N A LYS A 1 112 ? 15.879 9.403 -27.284 0.50 12.03 112 LYS A N 1
ATOM 1021 N N B LYS A 1 112 ? 15.871 9.438 -27.268 0.50 12.18 112 LYS A N 1
ATOM 1022 C CA A LYS A 1 112 ? 15.203 10.656 -27.716 0.50 12.62 112 LYS A CA 1
ATOM 1023 C CA B LYS A 1 112 ? 15.239 10.751 -27.587 0.50 12.87 112 LYS A CA 1
ATOM 1024 C C A LYS A 1 112 ? 14.007 11.025 -26.886 0.50 12.47 112 LYS A C 1
ATOM 1025 C C B LYS A 1 112 ? 14.003 11.046 -26.829 0.50 12.71 112 LYS A C 1
ATOM 1026 O O A LYS A 1 112 ? 13.854 12.199 -26.497 0.50 14.66 112 LYS A O 1
ATOM 1027 O O B LYS A 1 112 ? 13.817 12.200 -26.429 0.50 14.63 112 LYS A O 1
ATOM 1038 N N . ASP A 1 113 ? 13.165 10.062 -26.585 1.00 11.38 113 ASP A N 1
ATOM 1039 C CA . ASP A 1 113 ? 11.878 10.313 -25.995 1.00 11.83 113 ASP A CA 1
ATOM 1040 C C . ASP A 1 113 ? 11.858 10.091 -24.488 1.00 10.67 113 ASP A C 1
ATOM 1041 O O . ASP A 1 113 ? 11.115 10.739 -23.783 1.00 12.77 113 ASP A O 1
ATOM 1046 N N . LEU A 1 114 ? 12.696 9.127 -23.999 1.00 11.59 114 LEU A N 1
ATOM 1047 C CA . LEU A 1 114 ? 12.551 8.621 -22.658 1.00 11.87 114 LEU A CA 1
ATOM 1048 C C . LEU A 1 114 ? 13.741 8.992 -21.764 1.00 11.07 114 LEU A C 1
ATOM 1049 O O . LEU A 1 114 ? 13.758 8.628 -20.587 1.00 12.24 114 LEU A O 1
ATOM 1054 N N . GLY A 1 115 ? 14.722 9.672 -22.339 1.00 11.53 115 GLY A N 1
ATOM 1055 C CA . GLY A 1 115 ? 15.834 10.132 -21.530 1.00 11.00 115 GLY A CA 1
ATOM 1056 C C . GLY A 1 115 ? 16.795 9.104 -21.015 1.00 10.79 115 GLY A C 1
ATOM 1057 O O . GLY A 1 115 ? 17.458 9.373 -20.024 1.00 10.24 115 GLY A O 1
ATOM 1058 N N . VAL A 1 116 ? 16.941 7.985 -21.724 1.00 10.25 116 VAL A N 1
ATOM 1059 C CA . VAL A 1 116 ? 17.761 6.890 -21.246 1.00 9.98 116 VAL A CA 1
ATOM 1060 C C . VAL A 1 116 ? 18.722 6.372 -22.316 1.00 8.92 116 VAL A C 1
ATOM 1061 O O . VAL A 1 116 ? 18.371 6.208 -23.498 1.00 10.57 116 VAL A O 1
ATOM 1065 N N . THR A 1 117 ? 19.923 6.041 -21.870 1.00 8.34 117 THR A N 1
ATOM 1066 C CA . THR A 1 117 ? 20.940 5.447 -22.686 1.00 8.59 117 THR A CA 1
ATOM 1067 C C . THR A 1 117 ? 21.071 3.997 -22.287 1.00 7.57 117 THR A C 1
ATOM 1068 O O . THR A 1 117 ? 21.225 3.645 -21.126 1.00 7.89 117 THR A O 1
ATOM 1072 N N . LEU A 1 118 ? 21.059 3.140 -23.302 1.00 8.10 118 LEU A N 1
ATOM 1073 C CA A LEU A 1 118 ? 21.225 1.700 -23.166 0.50 7.68 118 LEU A CA 1
ATOM 1074 C CA B LEU A 1 118 ? 21.185 1.683 -23.142 0.50 7.75 118 LEU A CA 1
ATOM 1075 C C . LEU A 1 118 ? 22.680 1.343 -23.078 1.00 8.67 118 LEU A C 1
ATOM 1076 O O . LEU A 1 118 ? 23.396 1.494 -24.052 1.00 12.31 118 LEU A O 1
ATOM 1085 N N . LEU A 1 119 ? 23.149 0.876 -21.952 1.00 7.07 119 LEU A N 1
ATOM 1086 C CA . LEU A 1 119 ? 24.534 0.515 -21.762 1.00 7.30 119 LEU A CA 1
ATOM 1087 C C . LEU A 1 119 ? 24.851 -0.960 -22.166 1.00 6.98 119 LEU A C 1
ATOM 1088 O O . LEU A 1 119 ? 25.895 -1.210 -22.760 1.00 8.55 119 LEU A O 1
ATOM 1093 N N . SER A 1 120 ? 23.985 -1.878 -21.804 1.00 6.57 120 SER A N 1
ATOM 1094 C CA . SER A 1 120 ? 24.213 -3.291 -22.060 1.00 6.59 120 SER A CA 1
ATOM 1095 C C . SER A 1 120 ? 22.911 -4.039 -21.847 1.00 6.25 120 SER A C 1
ATOM 1096 O O . SER A 1 120 ? 21.976 -3.559 -21.235 1.00 6.34 120 SER A O 1
ATOM 1099 N N . GLN A 1 121 ? 22.896 -5.287 -22.374 1.00 6.44 121 GLN A N 1
ATOM 1100 C CA . GLN A 1 121 ? 21.788 -6.194 -22.222 1.00 6.30 121 GLN A CA 1
ATOM 1101 C C . GLN A 1 121 ? 22.297 -7.538 -21.708 1.00 6.13 121 GLN A C 1
ATOM 1102 O O . GLN A 1 121 ? 23.278 -8.088 -22.239 1.00 6.57 121 GLN A O 1
ATOM 1108 N N . ALA A 1 122 ? 21.576 -8.074 -20.701 1.00 5.90 122 ALA A N 1
ATOM 1109 C CA . ALA A 1 122 ? 21.821 -9.388 -20.112 1.00 6.00 122 ALA A CA 1
ATOM 1110 C C . ALA A 1 122 ? 20.573 -10.238 -20.260 1.00 5.51 122 ALA A C 1
ATOM 1111 O O . ALA A 1 122 ? 19.479 -9.760 -20.551 1.00 6.16 122 ALA A O 1
ATOM 1113 N N . TYR A 1 123 ? 20.752 -11.536 -19.987 1.00 5.97 123 TYR A N 1
ATOM 1114 C CA . TYR A 1 123 ? 19.646 -12.468 -19.828 1.00 5.76 123 TYR A CA 1
ATOM 1115 C C . TYR A 1 123 ? 19.194 -12.472 -18.361 1.00 5.78 123 TYR A C 1
ATOM 1116 O O . TYR A 1 123 ? 20.028 -12.502 -17.458 1.00 6.31 123 TYR A O 1
ATOM 1125 N N . ASN A 1 124 ? 17.877 -12.481 -18.173 1.00 5.93 124 ASN A N 1
ATOM 1126 C CA . ASN A 1 124 ? 17.273 -12.474 -16.818 1.00 5.87 124 ASN A CA 1
ATOM 1127 C C . ASN A 1 124 ? 16.378 -13.671 -16.559 1.00 5.78 124 ASN A C 1
ATOM 1128 O O . ASN A 1 124 ? 15.576 -13.648 -15.626 1.00 6.26 124 ASN A O 1
ATOM 1133 N N . GLY A 1 125 ? 16.545 -14.729 -17.339 1.00 5.81 125 GLY A N 1
ATOM 1134 C CA . GLY A 1 125 ? 15.825 -15.968 -17.126 1.00 5.87 125 GLY A CA 1
ATOM 1135 C C . GLY A 1 125 ? 14.523 -16.088 -17.920 1.00 6.06 125 GLY A C 1
ATOM 1136 O O . GLY A 1 125 ? 13.958 -15.143 -18.412 1.00 6.64 125 GLY A O 1
ATOM 1137 N N . THR A 1 126 ? 14.079 -17.355 -18.002 1.00 5.98 126 THR A N 1
ATOM 1138 C CA . THR A 1 126 ? 12.831 -17.726 -18.637 1.00 6.06 126 THR A CA 1
ATOM 1139 C C . THR A 1 126 ? 11.777 -17.976 -17.540 1.00 5.36 126 THR A C 1
ATOM 1140 O O . THR A 1 126 ? 11.989 -18.700 -16.581 1.00 6.34 126 THR A O 1
ATOM 1144 N N . ARG A 1 127 ? 10.629 -17.328 -17.673 1.00 5.75 127 ARG A N 1
ATOM 1145 C CA . ARG A 1 127 ? 9.605 -17.420 -16.658 1.00 6.01 127 ARG A CA 1
ATOM 1146 C C . ARG A 1 127 ? 8.943 -18.813 -16.663 1.00 6.12 127 ARG A C 1
ATOM 1147 O O . ARG A 1 127 ? 8.673 -19.384 -17.695 1.00 6.69 127 ARG A O 1
ATOM 1155 N N . GLN A 1 128 ? 8.653 -19.265 -15.436 1.00 6.30 128 GLN A N 1
ATOM 1156 C CA . GLN A 1 128 ? 7.975 -20.522 -15.094 1.00 6.38 128 GLN A CA 1
ATOM 1157 C C . GLN A 1 128 ? 6.814 -20.183 -14.161 1.00 6.31 128 GLN A C 1
ATOM 1158 O O . GLN A 1 128 ? 6.677 -19.044 -13.734 1.00 7.21 128 GLN A O 1
ATOM 1164 N N . THR A 1 129 ? 5.986 -21.166 -13.824 1.00 6.69 129 THR A N 1
ATOM 1165 C CA . THR A 1 129 ? 4.782 -20.902 -13.037 1.00 6.89 129 THR A CA 1
ATOM 1166 C C . THR A 1 129 ? 4.791 -21.697 -11.762 1.00 7.10 129 THR A C 1
ATOM 1167 O O . THR A 1 129 ? 4.776 -22.946 -11.821 1.00 8.82 129 THR A O 1
ATOM 1171 N N . THR A 1 130 ? 4.782 -21.044 -10.606 1.00 7.14 130 THR A N 1
ATOM 1172 C CA A THR A 1 130 ? 4.637 -21.736 -9.318 0.60 7.00 130 THR A CA 1
ATOM 1173 C CA B THR A 1 130 ? 4.639 -21.776 -9.364 0.40 8.02 130 THR A CA 1
ATOM 1174 C C . THR A 1 130 ? 3.173 -21.679 -8.889 1.00 7.39 130 THR A C 1
ATOM 1175 O O . THR A 1 130 ? 2.431 -20.790 -9.286 1.00 7.33 130 THR A O 1
ATOM 1182 N N . SER A 1 131 ? 2.796 -22.591 -7.993 1.00 7.95 131 SER A N 1
ATOM 1183 C CA . SER A 1 131 ? 1.431 -22.613 -7.494 1.00 7.86 131 SER A CA 1
ATOM 1184 C C . SER A 1 131 ? 1.325 -23.436 -6.245 1.00 8.24 131 SER A C 1
ATOM 1185 O O . SER A 1 131 ? 2.239 -24.130 -5.802 1.00 9.29 131 SER A O 1
ATOM 1188 N N . ASN A 1 132 ? 0.122 -23.374 -5.642 1.00 8.81 132 ASN A N 1
ATOM 1189 C CA . ASN A 1 132 ? -0.202 -24.082 -4.420 1.00 9.39 132 ASN A CA 1
ATOM 1190 C C . ASN A 1 132 ? -0.941 -25.365 -4.677 1.00 9.89 132 ASN A C 1
ATOM 1191 O O . ASN A 1 132 ? -1.256 -26.100 -3.742 1.00 11.20 132 ASN A O 1
ATOM 1196 N N . ARG A 1 133 ? -1.130 -25.713 -5.955 1.00 10.15 133 ARG A N 1
ATOM 1197 C CA . ARG A 1 133 ? -1.648 -27.012 -6.404 1.00 11.17 133 ARG A CA 1
ATOM 1198 C C . ARG A 1 133 ? -0.945 -27.351 -7.718 1.00 11.08 133 ARG A C 1
ATOM 1199 O O . ARG A 1 133 ? -0.459 -26.459 -8.450 1.00 11.82 133 ARG A O 1
ATOM 1207 N N . ALA A 1 134 ? -0.846 -28.614 -8.038 1.00 10.94 134 ALA A N 1
ATOM 1208 C CA . ALA A 1 134 ? -0.104 -29.070 -9.189 1.00 10.64 134 ALA A CA 1
ATOM 1209 C C . ALA A 1 134 ? -0.668 -28.553 -10.492 1.00 10.24 134 ALA A C 1
ATOM 1210 O O . ALA A 1 134 ? -1.877 -28.563 -10.716 1.00 12.03 134 ALA A O 1
ATOM 1212 N N . ILE A 1 135 ? 0.222 -28.158 -11.439 1.00 9.82 135 ILE A N 1
ATOM 1213 C CA . ILE A 1 135 ? -0.178 -27.862 -12.799 1.00 9.64 135 ILE A CA 1
ATOM 1214 C C . ILE A 1 135 ? 0.362 -28.983 -13.689 1.00 10.11 135 ILE A C 1
ATOM 1215 O O . ILE A 1 135 ? 1.508 -28.983 -14.165 1.00 10.27 135 ILE A O 1
ATOM 1220 N N . ASN A 1 136 ? -0.500 -29.986 -13.897 1.00 10.76 136 ASN A N 1
ATOM 1221 C CA . ASN A 1 136 ? -0.110 -31.151 -14.726 1.00 11.39 136 ASN A CA 1
ATOM 1222 C C . ASN A 1 136 ? -0.454 -30.949 -16.169 1.00 10.89 136 ASN A C 1
ATOM 1223 O O . ASN A 1 136 ? 0.076 -31.648 -17.012 1.00 13.54 136 ASN A O 1
ATOM 1228 N N . SER A 1 137 ? -1.374 -30.061 -16.465 1.00 10.11 137 SER A N 1
ATOM 1229 C CA . SER A 1 137 ? -1.776 -29.738 -17.798 1.00 10.17 137 SER A CA 1
ATOM 1230 C C . SER A 1 137 ? -2.378 -28.341 -17.811 1.00 9.61 137 SER A C 1
ATOM 1231 O O . SER A 1 137 ? -2.647 -27.765 -16.778 1.00 9.77 137 SER A O 1
ATOM 1234 N N . ILE A 1 138 ? -2.700 -27.852 -19.006 1.00 10.24 138 ILE A N 1
ATOM 1235 C CA . ILE A 1 138 ? -3.359 -26.566 -19.149 1.00 11.55 138 ILE A CA 1
ATOM 1236 C C . ILE A 1 138 ? -4.663 -26.523 -18.384 1.00 10.75 138 ILE A C 1
ATOM 1237 O O . ILE A 1 138 ? -5.108 -25.467 -17.926 1.00 10.88 138 ILE A O 1
ATOM 1242 N N . ALA A 1 139 ? -5.340 -27.665 -18.176 1.00 10.47 139 ALA A N 1
ATOM 1243 C CA . ALA A 1 139 ? -6.617 -27.687 -17.475 1.00 9.71 139 ALA A CA 1
ATOM 1244 C C . ALA A 1 139 ? -6.479 -27.138 -16.081 1.00 9.90 139 ALA A C 1
ATOM 1245 O O . ALA A 1 139 ? -7.436 -26.540 -15.538 1.00 9.91 139 ALA A O 1
ATOM 1247 N N . ASP A 1 140 ? -5.339 -27.378 -15.441 1.00 9.88 140 ASP A N 1
ATOM 1248 C CA . ASP A 1 140 ? -5.103 -26.937 -14.081 1.00 10.00 140 ASP A CA 1
ATOM 1249 C C . ASP A 1 140 ? -5.012 -25.419 -13.953 1.00 9.88 140 ASP A C 1
ATOM 1250 O O . ASP A 1 140 ? -5.092 -24.877 -12.862 1.00 11.17 140 ASP A O 1
ATOM 1255 N N . MET A 1 141 ? -4.821 -24.708 -15.063 1.00 9.92 141 MET A N 1
ATOM 1256 C CA . MET A 1 141 ? -4.782 -23.269 -15.054 1.00 10.97 141 MET A CA 1
ATOM 1257 C C . MET A 1 141 ? -6.146 -22.674 -14.851 1.00 11.44 141 MET A C 1
ATOM 1258 O O . MET A 1 141 ? -6.244 -21.503 -14.492 1.00 12.67 141 MET A O 1
ATOM 1263 N N . LYS A 1 142 ? -7.199 -23.420 -15.182 1.00 11.19 142 LYS A N 1
ATOM 1264 C CA . LYS A 1 142 ? -8.511 -22.865 -15.301 1.00 13.61 142 LYS A CA 1
ATOM 1265 C C . LYS A 1 142 ? -8.895 -22.391 -13.997 1.00 14.98 142 LYS A C 1
ATOM 1266 O O . LYS A 1 142 ? -8.936 -23.141 -12.977 1.00 15.48 142 LYS A O 1
ATOM 1272 N N . GLY A 1 143 ? -9.136 -21.074 -13.930 1.00 15.31 143 GLY A N 1
ATOM 1273 C CA . GLY A 1 143 ? -9.526 -20.459 -12.683 1.00 16.90 143 GLY A CA 1
ATOM 1274 C C . GLY A 1 143 ? -8.451 -20.330 -11.560 1.00 16.03 143 GLY A C 1
ATOM 1275 O O . GLY A 1 143 ? -8.698 -19.924 -10.419 1.00 19.46 143 GLY A O 1
ATOM 1276 N N . LEU A 1 144 ? -7.226 -20.740 -11.809 1.00 13.64 144 LEU A N 1
ATOM 1277 C CA . LEU A 1 144 ? -6.098 -20.523 -10.869 1.00 11.69 144 LEU A CA 1
ATOM 1278 C C . LEU A 1 144 ? -5.937 -19.030 -10.644 1.00 9.17 144 LEU A C 1
ATOM 1279 O O . LEU A 1 144 ? -5.869 -18.275 -11.609 1.00 9.53 144 LEU A O 1
ATOM 1284 N N . LYS A 1 145 ? -5.874 -18.575 -9.406 1.00 9.39 145 LYS A N 1
ATOM 1285 C CA . LYS A 1 145 ? -5.689 -17.168 -9.116 1.00 8.91 145 LYS A CA 1
ATOM 1286 C C . LYS A 1 145 ? -4.190 -16.882 -9.289 1.00 8.17 145 LYS A C 1
ATOM 1287 O O . LYS A 1 145 ? -3.372 -17.192 -8.435 1.00 9.33 145 LYS A O 1
ATOM 1293 N N . LEU A 1 146 ? -3.822 -16.375 -10.450 1.00 7.86 146 LEU A N 1
ATOM 1294 C CA . LEU A 1 146 ? -2.443 -16.241 -10.848 1.00 7.74 146 LEU A CA 1
ATOM 1295 C C . LEU A 1 146 ? -1.997 -14.789 -10.713 1.00 7.28 146 LEU A C 1
ATOM 1296 O O . LEU A 1 146 ? -2.457 -13.924 -11.450 1.00 8.03 146 LEU A O 1
ATOM 1301 N N . ARG A 1 147 ? -1.120 -14.536 -9.751 1.00 7.25 147 ARG A N 1
ATOM 1302 C CA . ARG A 1 147 ? -0.542 -13.206 -9.656 1.00 7.07 147 ARG A CA 1
ATOM 1303 C C . ARG A 1 147 ? 0.282 -12.938 -10.915 1.00 7.00 147 ARG A C 1
ATOM 1304 O O . ARG A 1 147 ? 1.005 -13.814 -11.392 1.00 7.09 147 ARG A O 1
ATOM 1312 N N . VAL A 1 148 ? 0.202 -11.713 -11.407 1.00 7.36 148 VAL A N 1
ATOM 1313 C CA . VAL A 1 148 ? 1.038 -11.196 -12.466 1.00 7.05 148 VAL A CA 1
ATOM 1314 C C . VAL A 1 148 ? 1.583 -9.842 -12.076 1.00 6.67 148 VAL A C 1
ATOM 1315 O O . VAL A 1 148 ? 0.962 -9.127 -11.277 1.00 7.46 148 VAL A O 1
ATOM 1319 N N . PRO A 1 149 ? 2.745 -9.425 -12.639 1.00 6.80 149 PRO A N 1
ATOM 1320 C CA . PRO A 1 149 ? 3.162 -8.029 -12.505 1.00 7.11 149 PRO A CA 1
ATOM 1321 C C . PRO A 1 149 ? 2.175 -7.130 -13.233 1.00 7.38 149 PRO A C 1
ATOM 1322 O O . PRO A 1 149 ? 1.289 -7.579 -13.959 1.00 7.97 149 PRO A O 1
ATOM 1326 N N . ASN A 1 150 ? 2.379 -5.825 -13.020 1.00 7.66 150 ASN A N 1
ATOM 1327 C CA . ASN A 1 150 ? 1.578 -4.804 -13.691 1.00 8.25 150 ASN A CA 1
ATOM 1328 C C . ASN A 1 150 ? 2.098 -4.554 -15.101 1.00 7.85 150 ASN A C 1
ATOM 1329 O O . ASN A 1 150 ? 2.745 -3.551 -15.374 1.00 9.09 150 ASN A O 1
ATOM 1334 N N . ALA A 1 151 ? 1.876 -5.552 -15.951 1.00 7.86 151 ALA A N 1
ATOM 1335 C CA . ALA A 1 151 ? 2.349 -5.555 -17.332 1.00 8.00 151 ALA A CA 1
ATOM 1336 C C . ALA A 1 151 ? 1.323 -6.290 -18.196 1.00 8.00 151 ALA A C 1
ATOM 1337 O O . ALA A 1 151 ? 0.861 -7.367 -17.836 1.00 8.67 151 ALA A O 1
ATOM 1339 N N . ALA A 1 152 ? 1.001 -5.708 -19.327 1.00 8.37 152 ALA A N 1
ATOM 1340 C CA . ALA A 1 152 ? -0.108 -6.199 -20.179 1.00 8.59 152 ALA A CA 1
ATOM 1341 C C . ALA A 1 152 ? 0.188 -7.596 -20.712 1.00 8.44 152 ALA A C 1
ATOM 1342 O O . ALA A 1 152 ? -0.706 -8.406 -20.843 1.00 8.64 152 ALA A O 1
ATOM 1344 N N . THR A 1 153 ? 1.445 -7.878 -21.069 1.00 7.94 153 THR A N 1
ATOM 1345 C CA . THR A 1 153 ? 1.816 -9.144 -21.597 1.00 7.92 153 THR A CA 1
ATOM 1346 C C . THR A 1 153 ? 1.665 -10.277 -20.581 1.00 7.87 153 THR A C 1
ATOM 1347 O O . THR A 1 153 ? 1.223 -11.373 -20.913 1.00 8.87 153 THR A O 1
ATOM 1351 N N . ASN A 1 154 ? 2.035 -10.029 -19.315 1.00 7.43 154 ASN A N 1
ATOM 1352 C CA . ASN A 1 154 ? 1.839 -11.052 -18.320 1.00 7.67 154 ASN A CA 1
ATOM 1353 C C . ASN A 1 154 ? 0.357 -11.274 -17.985 1.00 7.54 154 ASN A C 1
ATOM 1354 O O . ASN A 1 154 ? -0.085 -12.397 -17.786 1.00 7.79 154 ASN A O 1
ATOM 1359 N N A LEU A 1 155 ? -0.417 -10.179 -17.969 0.50 7.95 155 LEU A N 1
ATOM 1360 N N B LEU A 1 155 ? -0.380 -10.161 -17.910 0.50 8.36 155 LEU A N 1
ATOM 1361 C CA A LEU A 1 155 ? -1.868 -10.280 -17.766 0.50 8.02 155 LEU A CA 1
ATOM 1362 C CA B LEU A 1 155 ? -1.833 -10.223 -17.780 0.50 8.75 155 LEU A CA 1
ATOM 1363 C C A LEU A 1 155 ? -2.486 -11.114 -18.874 0.50 8.49 155 LEU A C 1
ATOM 1364 C C B LEU A 1 155 ? -2.438 -11.113 -18.855 0.50 8.82 155 LEU A C 1
ATOM 1365 O O A LEU A 1 155 ? -3.345 -11.954 -18.618 0.50 9.13 155 LEU A O 1
ATOM 1366 O O B LEU A 1 155 ? -3.247 -11.983 -18.554 0.50 9.48 155 LEU A O 1
ATOM 1375 N N . ALA A 1 156 ? -2.024 -10.904 -20.103 1.00 8.82 156 ALA A N 1
ATOM 1376 C CA . ALA A 1 156 ? -2.526 -11.669 -21.247 1.00 9.85 156 ALA A CA 1
ATOM 1377 C C . ALA A 1 156 ? -2.118 -13.162 -21.162 1.00 9.42 156 ALA A C 1
ATOM 1378 O O . ALA A 1 156 ? -2.919 -14.023 -21.461 1.00 10.90 156 ALA A O 1
ATOM 1380 N N A TYR A 1 157 ? -0.880 -13.450 -20.706 0.70 9.17 157 TYR A N 1
ATOM 1381 N N B TYR A 1 157 ? -0.891 -13.488 -20.779 0.30 9.66 157 TYR A N 1
ATOM 1382 C CA A TYR A 1 157 ? -0.466 -14.815 -20.470 0.70 9.17 157 TYR A CA 1
ATOM 1383 C CA B TYR A 1 157 ? -0.570 -14.872 -20.541 0.30 10.07 157 TYR A CA 1
ATOM 1384 C C A TYR A 1 157 ? -1.544 -15.502 -19.618 0.70 8.64 157 TYR A C 1
ATOM 1385 C C B TYR A 1 157 ? -1.597 -15.525 -19.603 0.30 9.04 157 TYR A C 1
ATOM 1386 O O A TYR A 1 157 ? -2.049 -16.575 -19.952 0.70 9.50 157 TYR A O 1
ATOM 1387 O O B TYR A 1 157 ? -2.174 -16.587 -19.882 0.30 9.28 157 TYR A O 1
ATOM 1404 N N . ALA A 1 158 ? -1.822 -14.881 -18.463 1.00 8.91 158 ALA A N 1
ATOM 1405 C CA . ALA A 1 158 ? -2.761 -15.452 -17.509 1.00 9.12 158 ALA A CA 1
ATOM 1406 C C . ALA A 1 158 ? -4.172 -15.626 -18.135 1.00 9.19 158 ALA A C 1
ATOM 1407 O O . ALA A 1 158 ? -4.800 -16.678 -17.998 1.00 10.29 158 ALA A O 1
ATOM 1409 N N . LYS A 1 159 ? -4.631 -14.600 -18.817 1.00 9.64 159 LYS A N 1
ATOM 1410 C CA . LYS A 1 159 ? -5.988 -14.639 -19.377 1.00 11.10 159 LYS A CA 1
ATOM 1411 C C . LYS A 1 159 ? -6.114 -15.743 -20.379 1.00 10.18 159 LYS A C 1
ATOM 1412 O O . LYS A 1 159 ? -7.083 -16.525 -20.375 1.00 11.08 159 LYS A O 1
ATOM 1418 N N . TYR A 1 160 ? -5.185 -15.787 -21.331 1.00 10.72 160 TYR A N 1
ATOM 1419 C CA . TYR A 1 160 ? -5.329 -16.692 -22.490 1.00 11.17 160 TYR A CA 1
ATOM 1420 C C . TYR A 1 160 ? -5.115 -18.139 -22.122 1.00 10.93 160 TYR A C 1
ATOM 1421 O O . TYR A 1 160 ? -5.708 -19.012 -22.762 1.00 12.38 160 TYR A O 1
ATOM 1430 N N . VAL A 1 161 ? -4.361 -18.440 -21.058 1.00 11.26 161 VAL A N 1
ATOM 1431 C CA . VAL A 1 161 ? -4.263 -19.835 -20.615 1.00 11.90 161 VAL A CA 1
ATOM 1432 C C . VAL A 1 161 ? -5.445 -20.276 -19.759 1.00 11.89 161 VAL A C 1
ATOM 1433 O O . VAL A 1 161 ? -5.528 -21.444 -19.407 1.00 14.47 161 VAL A O 1
ATOM 1437 N N . GLY A 1 162 ? -6.319 -19.354 -19.399 1.00 10.93 162 GLY A N 1
ATOM 1438 C CA . GLY A 1 162 ? -7.522 -19.688 -18.672 1.00 11.58 162 GLY A CA 1
ATOM 1439 C C . GLY A 1 162 ? -7.472 -19.369 -17.196 1.00 10.66 162 GLY A C 1
ATOM 1440 O O . GLY A 1 162 ? -8.441 -19.664 -16.476 1.00 11.65 162 GLY A O 1
ATOM 1441 N N . ALA A 1 163 ? -6.394 -18.724 -16.715 1.00 10.51 163 ALA A N 1
ATOM 1442 C CA . ALA A 1 163 ? -6.248 -18.352 -15.312 1.00 9.70 163 ALA A CA 1
ATOM 1443 C C . ALA A 1 163 ? -7.015 -17.084 -14.988 1.00 9.41 163 ALA A C 1
ATOM 1444 O O . ALA A 1 163 ? -7.487 -16.373 -15.875 1.00 10.65 163 ALA A O 1
ATOM 1446 N N . SER A 1 164 ? -7.124 -16.785 -13.707 1.00 10.50 164 SER A N 1
ATOM 1447 C CA A SER A 1 164 ? -7.752 -15.560 -13.189 0.50 10.99 164 SER A CA 1
ATOM 1448 C CA B SER A 1 164 ? -7.736 -15.537 -13.221 0.50 11.38 164 SER A CA 1
ATOM 1449 C C . SER A 1 164 ? -6.649 -14.637 -12.703 1.00 9.85 164 SER A C 1
ATOM 1450 O O . SER A 1 164 ? -6.097 -14.865 -11.621 1.00 10.92 164 SER A O 1
ATOM 1455 N N . PRO A 1 165 ? -6.281 -13.617 -13.470 1.00 11.13 165 PRO A N 1
ATOM 1456 C CA . PRO A 1 165 ? -5.121 -12.838 -13.035 1.00 12.09 165 PRO A CA 1
ATOM 1457 C C . PRO A 1 165 ? -5.409 -11.893 -11.901 1.00 11.86 165 PRO A C 1
ATOM 1458 O O . PRO A 1 165 ? -6.466 -11.311 -11.841 1.00 13.01 165 PRO A O 1
ATOM 1462 N N . THR A 1 166 ? -4.395 -11.683 -11.038 1.00 11.04 166 THR A N 1
ATOM 1463 C CA . THR A 1 166 ? -4.389 -10.625 -10.061 1.00 10.83 166 THR A CA 1
ATOM 1464 C C . THR A 1 166 ? -3.067 -9.869 -10.226 1.00 9.53 166 THR A C 1
ATOM 1465 O O . THR A 1 166 ? -2.027 -10.375 -9.839 1.00 9.29 166 THR A O 1
ATOM 1469 N N A PRO A 1 167 ? -3.130 -8.639 -10.713 0.50 10.01 167 PRO A N 1
ATOM 1470 N N B PRO A 1 167 ? -3.098 -8.643 -10.770 0.50 9.73 167 PRO A N 1
ATOM 1471 C CA A PRO A 1 167 ? -1.917 -7.835 -10.812 0.50 9.36 167 PRO A CA 1
ATOM 1472 C CA B PRO A 1 167 ? -1.840 -7.908 -10.862 0.50 8.77 167 PRO A CA 1
ATOM 1473 C C A PRO A 1 167 ? -1.495 -7.292 -9.466 0.50 8.86 167 PRO A C 1
ATOM 1474 C C B PRO A 1 167 ? -1.484 -7.299 -9.522 0.50 8.75 167 PRO A C 1
ATOM 1475 O O A PRO A 1 167 ? -2.282 -6.825 -8.678 0.50 10.68 167 PRO A O 1
ATOM 1476 O O B PRO A 1 167 ? -2.310 -6.814 -8.796 0.50 10.68 167 PRO A O 1
ATOM 1483 N N . MET A 1 168 ? -0.191 -7.309 -9.223 1.00 8.22 168 MET A N 1
ATOM 1484 C CA . MET A 1 168 ? 0.349 -6.679 -8.052 1.00 8.82 168 MET A CA 1
ATOM 1485 C C . MET A 1 168 ? 1.844 -6.499 -8.214 1.00 8.08 168 MET A C 1
ATOM 1486 O O . MET A 1 168 ? 2.488 -7.247 -8.953 1.00 7.94 168 MET A O 1
ATOM 1491 N N . ALA A 1 169 ? 2.384 -5.558 -7.475 1.00 8.52 169 ALA A N 1
ATOM 1492 C CA . ALA A 1 169 ? 3.819 -5.294 -7.498 1.00 8.23 169 ALA A CA 1
ATOM 1493 C C . ALA A 1 169 ? 4.617 -6.486 -6.936 1.00 7.49 169 ALA A C 1
ATOM 1494 O O . ALA A 1 169 ? 4.142 -7.221 -6.074 1.00 7.98 169 ALA A O 1
ATOM 1496 N N . PHE A 1 170 ? 5.847 -6.619 -7.421 1.00 7.51 170 PHE A N 1
ATOM 1497 C CA . PHE A 1 170 ? 6.752 -7.668 -6.986 1.00 7.45 170 PHE A CA 1
ATOM 1498 C C . PHE A 1 170 ? 6.901 -7.759 -5.474 1.00 7.59 170 PHE A C 1
ATOM 1499 O O . PHE A 1 170 ? 6.913 -8.846 -4.904 1.00 7.95 170 PHE A O 1
ATOM 1507 N N . SER A 1 171 ? 6.995 -6.607 -4.809 1.00 8.11 171 SER A N 1
ATOM 1508 C CA . SER A 1 171 ? 7.185 -6.591 -3.367 1.00 8.85 171 SER A CA 1
ATOM 1509 C C . SER A 1 171 ? 6.069 -7.255 -2.600 1.00 8.70 171 SER A C 1
ATOM 1510 O O . SER A 1 171 ? 6.276 -7.665 -1.465 1.00 10.57 171 SER A O 1
ATOM 1513 N N . GLU A 1 172 ? 4.883 -7.317 -3.168 1.00 8.48 172 GLU A N 1
ATOM 1514 C CA . GLU A 1 172 ? 3.687 -7.792 -2.490 1.00 9.20 172 GLU A CA 1
ATOM 1515 C C . GLU A 1 172 ? 3.463 -9.284 -2.658 1.00 8.77 172 GLU A C 1
ATOM 1516 O O . GLU A 1 172 ? 2.553 -9.881 -2.049 1.00 9.09 172 GLU A O 1
ATOM 1522 N N . VAL A 1 173 ? 4.244 -9.932 -3.511 1.00 8.10 173 VAL A N 1
ATOM 1523 C CA . VAL A 1 173 ? 3.931 -11.293 -3.945 1.00 7.80 173 VAL A CA 1
ATOM 1524 C C . VAL A 1 173 ? 4.102 -12.293 -2.841 1.00 7.33 173 VAL A C 1
ATOM 1525 O O . VAL A 1 173 ? 3.236 -13.167 -2.675 1.00 8.11 173 VAL A O 1
ATOM 1529 N N . TYR A 1 174 ? 5.207 -12.249 -2.105 1.00 8.29 174 TYR A N 1
ATOM 1530 C CA . TYR A 1 174 ? 5.439 -13.300 -1.111 1.00 8.44 174 TYR A CA 1
ATOM 1531 C C . TYR A 1 174 ? 4.240 -13.437 -0.145 1.00 8.72 174 TYR A C 1
ATOM 1532 O O . TYR A 1 174 ? 3.772 -14.543 0.119 1.00 9.50 174 TYR A O 1
ATOM 1541 N N . LEU A 1 175 ? 3.739 -12.313 0.358 1.00 9.45 175 LEU A N 1
ATOM 1542 C CA . LEU A 1 175 ? 2.607 -12.362 1.288 1.00 10.07 175 LEU A CA 1
ATOM 1543 C C . LEU A 1 175 ? 1.372 -12.905 0.631 1.00 9.09 175 LEU A C 1
ATOM 1544 O O . LEU A 1 175 ? 0.598 -13.645 1.226 1.00 9.86 175 LEU A O 1
ATOM 1549 N N . ALA A 1 176 ? 1.123 -12.509 -0.618 1.00 8.77 176 ALA A N 1
ATOM 1550 C CA . ALA A 1 176 ? -0.036 -13.010 -1.343 1.00 8.46 176 ALA A CA 1
ATOM 1551 C C . ALA A 1 176 ? 0.002 -14.505 -1.491 1.00 7.88 176 ALA A C 1
ATOM 1552 O O . ALA A 1 176 ? -1.036 -15.197 -1.411 1.00 9.03 176 ALA A O 1
ATOM 1554 N N . LEU A 1 177 ? 1.161 -15.060 -1.783 1.00 7.90 177 LEU A N 1
ATOM 1555 C CA . LEU A 1 177 ? 1.332 -16.502 -1.873 1.00 7.90 177 LEU A CA 1
ATOM 1556 C C . LEU A 1 177 ? 1.175 -17.179 -0.521 1.00 8.20 177 LEU A C 1
ATOM 1557 O O . LEU A 1 177 ? 0.491 -18.191 -0.430 1.00 9.25 177 LEU A O 1
ATOM 1562 N N . GLN A 1 178 ? 1.830 -16.622 0.490 1.00 8.79 178 GLN A N 1
ATOM 1563 C CA . GLN A 1 178 ? 1.818 -17.184 1.834 1.00 9.66 178 GLN A CA 1
ATOM 1564 C C . GLN A 1 178 ? 0.429 -17.344 2.383 1.00 9.92 178 GLN A C 1
ATOM 1565 O O . GLN A 1 178 ? 0.099 -18.347 3.012 1.00 11.28 178 GLN A O 1
ATOM 1571 N N . THR A 1 179 ? -0.387 -16.312 2.166 1.00 9.11 179 THR A N 1
ATOM 1572 C CA . THR A 1 179 ? -1.755 -16.273 2.667 1.00 9.37 179 THR A CA 1
ATOM 1573 C C . THR A 1 179 ? -2.754 -16.955 1.744 1.00 8.95 179 THR A C 1
ATOM 1574 O O . THR A 1 179 ? -3.943 -17.040 2.082 1.00 9.29 179 THR A O 1
ATOM 1578 N N . ASN A 1 180 ? -2.304 -17.421 0.582 1.00 8.87 180 ASN A N 1
ATOM 1579 C CA . ASN A 1 180 ? -3.172 -17.978 -0.444 1.00 8.78 180 ASN A CA 1
ATOM 1580 C C . ASN A 1 180 ? -4.221 -17.005 -0.901 1.00 8.75 180 ASN A C 1
ATOM 1581 O O . ASN A 1 180 ? -5.233 -17.416 -1.430 1.00 10.38 180 ASN A O 1
ATOM 1586 N N . ALA A 1 181 ? -3.913 -15.706 -0.817 1.00 9.21 181 ALA A N 1
ATOM 1587 C CA . ALA A 1 181 ? -4.745 -14.710 -1.472 1.00 9.68 181 ALA A CA 1
ATOM 1588 C C . ALA A 1 181 ? -4.759 -14.949 -2.987 1.00 9.23 181 ALA A C 1
ATOM 1589 O O . ALA A 1 181 ? -5.756 -14.688 -3.671 1.00 10.86 181 ALA A O 1
ATOM 1591 N N . VAL A 1 182 ? -3.629 -15.413 -3.519 1.00 8.72 182 VAL A N 1
ATOM 1592 C CA . VAL A 1 182 ? -3.521 -15.950 -4.868 1.00 8.31 182 VAL A CA 1
ATOM 1593 C C . VAL A 1 182 ? -2.996 -17.382 -4.740 1.00 7.76 182 VAL A C 1
ATOM 1594 O O . VAL A 1 182 ? -2.499 -17.803 -3.699 1.00 9.25 182 VAL A O 1
ATOM 1598 N N . ASP A 1 183 ? -3.146 -18.102 -5.833 1.00 7.98 183 ASP A N 1
ATOM 1599 C CA . ASP A 1 183 ? -2.753 -19.498 -5.910 1.00 8.25 183 ASP A CA 1
ATOM 1600 C C . ASP A 1 183 ? -1.365 -19.720 -6.541 1.00 8.29 183 ASP A C 1
ATOM 1601 O O . ASP A 1 183 ? -0.870 -20.828 -6.501 1.00 10.30 183 ASP A O 1
ATOM 1606 N N . GLY A 1 184 ? -0.784 -18.708 -7.171 1.00 7.68 184 GLY A N 1
ATOM 1607 C CA . GLY A 1 184 ? 0.464 -18.887 -7.865 1.00 7.45 184 GLY A CA 1
ATOM 1608 C C . GLY A 1 184 ? 0.984 -17.577 -8.398 1.00 6.84 184 GLY A C 1
ATOM 1609 O O . GLY A 1 184 ? 0.380 -16.516 -8.290 1.00 7.34 184 GLY A O 1
ATOM 1610 N N . GLN A 1 185 ? 2.160 -17.672 -9.013 1.00 6.74 185 GLN A N 1
ATOM 1611 C CA . GLN A 1 185 ? 2.817 -16.552 -9.673 1.00 6.66 185 GLN A CA 1
ATOM 1612 C C . GLN A 1 185 ? 3.688 -17.102 -10.784 1.00 6.16 185 GLN A C 1
ATOM 1613 O O . GLN A 1 185 ? 3.792 -18.332 -10.972 1.00 6.79 185 GLN A O 1
ATOM 1619 N N . GLU A 1 186 ? 4.344 -16.241 -11.532 1.00 6.18 186 GLU A N 1
ATOM 1620 C CA . GLU A 1 186 ? 5.199 -16.665 -12.614 1.00 5.98 186 GLU A CA 1
ATOM 1621 C C . GLU A 1 186 ? 6.392 -15.729 -12.689 1.00 6.15 186 GLU A C 1
ATOM 1622 O O . GLU A 1 186 ? 6.292 -14.505 -12.582 1.00 6.97 186 GLU A O 1
ATOM 1628 N N . ASN A 1 187 ? 7.567 -16.327 -12.804 1.00 6.90 187 ASN A N 1
ATOM 1629 C CA . ASN A 1 187 ? 8.847 -15.668 -12.729 1.00 6.24 187 ASN A CA 1
ATOM 1630 C C . ASN A 1 187 ? 9.911 -16.652 -13.092 1.00 6.13 187 ASN A C 1
ATOM 1631 O O . ASN A 1 187 ? 9.656 -17.873 -13.019 1.00 6.64 187 ASN A O 1
ATOM 1636 N N . PRO A 1 188 ? 11.106 -16.218 -13.469 1.00 5.91 188 PRO A N 1
ATOM 1637 C CA . PRO A 1 188 ? 12.192 -17.185 -13.693 1.00 6.28 188 PRO A CA 1
ATOM 1638 C C . PRO A 1 188 ? 12.561 -17.915 -12.396 1.00 5.85 188 PRO A C 1
ATOM 1639 O O . PRO A 1 188 ? 12.321 -17.406 -11.305 1.00 6.42 188 PRO A O 1
ATOM 1643 N N . LEU A 1 189 ? 13.213 -19.040 -12.559 1.00 6.22 189 LEU A N 1
ATOM 1644 C CA . LEU A 1 189 ? 13.671 -19.836 -11.425 1.00 6.32 189 LEU A CA 1
ATOM 1645 C C . LEU A 1 189 ? 14.501 -19.013 -10.454 1.00 6.29 189 LEU A C 1
ATOM 1646 O O . LEU A 1 189 ? 14.370 -19.172 -9.256 1.00 6.65 189 LEU A O 1
ATOM 1651 N N . ALA A 1 190 ? 15.391 -18.159 -10.972 1.00 6.59 190 ALA A N 1
ATOM 1652 C CA . ALA A 1 190 ? 16.281 -17.424 -10.088 1.00 7.54 190 ALA A CA 1
ATOM 1653 C C . ALA A 1 190 ? 15.510 -16.518 -9.168 1.00 6.63 190 ALA A C 1
ATOM 1654 O O . ALA A 1 190 ? 15.930 -16.280 -8.035 1.00 7.46 190 ALA A O 1
ATOM 1656 N N . ALA A 1 191 ? 14.369 -15.937 -9.619 1.00 6.35 191 ALA A N 1
ATOM 1657 C CA . ALA A 1 191 ? 13.563 -15.089 -8.759 1.00 6.75 191 ALA A CA 1
ATOM 1658 C C . ALA A 1 191 ? 12.767 -15.899 -7.741 1.00 6.48 191 ALA A C 1
ATOM 1659 O O . ALA A 1 191 ? 12.573 -15.447 -6.617 1.00 7.24 191 ALA A O 1
ATOM 1661 N N . VAL A 1 192 ? 12.297 -17.088 -8.138 1.00 6.65 192 VAL A N 1
ATOM 1662 C CA . VAL A 1 192 ? 11.678 -17.980 -7.194 1.00 6.81 192 VAL A CA 1
ATOM 1663 C C . VAL A 1 192 ? 12.640 -18.281 -6.042 1.00 7.24 192 VAL A C 1
ATOM 1664 O O . VAL A 1 192 ? 12.223 -18.306 -4.869 1.00 8.18 192 VAL A O 1
ATOM 1668 N N . GLN A 1 193 ? 13.895 -18.486 -6.357 1.00 6.76 193 GLN A N 1
ATOM 1669 C CA . GLN A 1 193 ? 14.950 -18.637 -5.327 1.00 7.46 193 GLN A CA 1
ATOM 1670 C C . GLN A 1 193 ? 15.168 -17.344 -4.545 1.00 7.45 193 GLN A C 1
ATOM 1671 O O . GLN A 1 193 ? 15.090 -17.348 -3.303 1.00 8.46 193 GLN A O 1
ATOM 1677 N N . ALA A 1 194 ? 15.479 -16.246 -5.230 1.00 7.23 194 ALA A N 1
ATOM 1678 C CA . ALA A 1 194 ? 15.870 -15.019 -4.565 1.00 7.50 194 ALA A CA 1
ATOM 1679 C C . ALA A 1 194 ? 14.813 -14.518 -3.604 1.00 7.65 194 ALA A C 1
ATOM 1680 O O . ALA A 1 194 ? 15.135 -14.091 -2.498 1.00 9.76 194 ALA A O 1
ATOM 1682 N N . GLN A 1 195 ? 13.566 -14.534 -4.040 1.00 7.31 195 GLN A N 1
ATOM 1683 C CA . GLN A 1 195 ? 12.442 -14.100 -3.223 1.00 7.83 195 GLN A CA 1
ATOM 1684 C C . GLN A 1 195 ? 11.948 -15.170 -2.254 1.00 8.52 195 GLN A C 1
ATOM 1685 O O . GLN A 1 195 ? 11.020 -14.905 -1.476 1.00 10.29 195 GLN A O 1
ATOM 1691 N N . LYS A 1 196 ? 12.516 -16.361 -2.305 1.00 8.46 196 LYS A N 1
ATOM 1692 C CA . LYS A 1 196 ? 12.104 -17.470 -1.445 1.00 9.45 196 LYS A CA 1
ATOM 1693 C C . LYS A 1 196 ? 10.652 -17.826 -1.650 1.00 8.41 196 LYS A C 1
ATOM 1694 O O . LYS A 1 196 ? 9.993 -18.312 -0.748 1.00 8.78 196 LYS A O 1
ATOM 1700 N N . PHE A 1 197 ? 10.147 -17.673 -2.882 1.00 8.33 197 PHE A N 1
ATOM 1701 C CA . PHE A 1 197 ? 8.797 -18.135 -3.159 1.00 8.12 197 PHE A CA 1
ATOM 1702 C C . PHE A 1 197 ? 8.634 -19.634 -2.967 1.00 8.26 197 PHE A C 1
ATOM 1703 O O . PHE A 1 197 ? 7.516 -20.106 -2.738 1.00 8.90 197 PHE A O 1
ATOM 1711 N N . TYR A 1 198 ? 9.715 -20.387 -3.034 1.00 8.88 198 TYR A N 1
ATOM 1712 C CA . TYR A 1 198 ? 9.664 -21.811 -2.766 1.00 9.45 198 TYR A CA 1
ATOM 1713 C C . TYR A 1 198 ? 9.216 -22.116 -1.327 1.00 9.66 198 TYR A C 1
ATOM 1714 O O . TYR A 1 198 ? 8.786 -23.235 -1.074 1.00 11.99 198 TYR A O 1
ATOM 1723 N N . GLU A 1 199 ? 9.333 -21.179 -0.392 1.00 9.67 199 GLU A N 1
ATOM 1724 C CA . GLU A 1 199 ? 8.860 -21.386 0.966 1.00 11.03 199 GLU A CA 1
ATOM 1725 C C . GLU A 1 199 ? 7.354 -21.432 1.054 1.00 10.57 199 GLU A C 1
ATOM 1726 O O . GLU A 1 199 ? 6.796 -21.955 2.006 1.00 12.56 199 GLU A O 1
ATOM 1732 N N . VAL A 1 200 ? 6.680 -20.871 0.052 1.00 9.76 200 VAL A N 1
ATOM 1733 C CA . VAL A 1 200 ? 5.260 -20.616 0.105 1.00 9.83 200 VAL A CA 1
ATOM 1734 C C . VAL A 1 200 ? 4.565 -21.115 -1.156 1.00 8.86 200 VAL A C 1
ATOM 1735 O O . VAL A 1 200 ? 3.409 -20.750 -1.416 1.00 9.81 200 VAL A O 1
ATOM 1739 N N . GLN A 1 201 ? 5.240 -21.958 -1.940 1.00 8.51 201 GLN A N 1
ATOM 1740 C CA . GLN A 1 201 ? 4.683 -22.581 -3.115 1.00 8.93 201 GLN A CA 1
ATOM 1741 C C . GLN A 1 201 ? 5.166 -24.032 -3.135 1.00 9.39 201 GLN A C 1
ATOM 1742 O O . GLN A 1 201 ? 6.371 -24.283 -3.236 1.00 12.85 201 GLN A O 1
ATOM 1748 N N . LYS A 1 202 ? 4.240 -24.960 -3.168 1.00 9.68 202 LYS A N 1
ATOM 1749 C CA . LYS A 1 202 ? 4.570 -26.368 -3.183 1.00 10.49 202 LYS A CA 1
ATOM 1750 C C . LYS A 1 202 ? 4.856 -26.937 -4.552 1.00 9.84 202 LYS A C 1
ATOM 1751 O O . LYS A 1 202 ? 5.377 -28.052 -4.651 1.00 11.27 202 LYS A O 1
ATOM 1757 N N . PHE A 1 203 ? 4.524 -26.216 -5.632 1.00 9.23 203 PHE A N 1
ATOM 1758 C CA . PHE A 1 203 ? 4.595 -26.723 -6.989 1.00 9.01 203 PHE A CA 1
ATOM 1759 C C . PHE A 1 203 ? 5.245 -25.723 -7.889 1.00 8.41 203 PHE A C 1
ATOM 1760 O O . PHE A 1 203 ? 5.107 -24.494 -7.726 1.00 8.58 203 PHE A O 1
ATOM 1768 N N A LEU A 1 204 ? 5.952 -26.251 -8.902 0.50 8.77 204 LEU A N 1
ATOM 1769 N N B LEU A 1 204 ? 5.940 -26.257 -8.911 0.50 8.61 204 LEU A N 1
ATOM 1770 C CA A LEU A 1 204 ? 6.558 -25.432 -9.964 0.50 9.00 204 LEU A CA 1
ATOM 1771 C CA B LEU A 1 204 ? 6.622 -25.474 -9.957 0.50 8.58 204 LEU A CA 1
ATOM 1772 C C A LEU A 1 204 ? 6.365 -26.182 -11.270 0.50 8.24 204 LEU A C 1
ATOM 1773 C C B LEU A 1 204 ? 6.365 -26.191 -11.270 0.50 8.13 204 LEU A C 1
ATOM 1774 O O A LEU A 1 204 ? 6.687 -27.365 -11.377 0.50 9.99 204 LEU A O 1
ATOM 1775 O O B LEU A 1 204 ? 6.677 -27.373 -11.387 0.50 9.97 204 LEU A O 1
ATOM 1784 N N . ALA A 1 205 ? 5.831 -25.478 -12.269 1.00 7.83 205 ALA A N 1
ATOM 1785 C CA . ALA A 1 205 ? 5.520 -26.012 -13.579 1.00 8.15 205 ALA A CA 1
ATOM 1786 C C . ALA A 1 205 ? 6.380 -25.317 -14.620 1.00 7.31 205 ALA A C 1
ATOM 1787 O O . ALA A 1 205 ? 6.477 -24.072 -14.649 1.00 7.41 205 ALA A O 1
ATOM 1789 N N . MET A 1 206 ? 6.977 -26.101 -15.509 1.00 7.79 206 MET A N 1
ATOM 1790 C CA . MET A 1 206 ? 7.882 -25.592 -16.551 1.00 7.78 206 MET A CA 1
ATOM 1791 C C . MET A 1 206 ? 7.091 -25.115 -17.754 1.00 7.54 206 MET A C 1
ATOM 1792 O O . MET A 1 206 ? 7.011 -25.781 -18.790 1.00 9.24 206 MET A O 1
ATOM 1797 N N . THR A 1 207 ? 6.479 -23.950 -17.613 1.00 7.11 207 THR A N 1
ATOM 1798 C CA . THR A 1 207 ? 5.668 -23.359 -18.641 1.00 7.22 207 THR A CA 1
ATOM 1799 C C . THR A 1 207 ? 6.484 -22.616 -19.723 1.00 6.75 207 THR A C 1
ATOM 1800 O O . THR A 1 207 ? 6.000 -22.395 -20.825 1.00 7.44 207 THR A O 1
ATOM 1804 N N . ASN A 1 208 ? 7.702 -22.212 -19.389 1.00 6.77 208 ASN A N 1
ATOM 1805 C CA . ASN A 1 208 ? 8.658 -21.683 -20.378 1.00 6.92 208 ASN A CA 1
ATOM 1806 C C . ASN A 1 208 ? 8.066 -20.539 -21.170 1.00 6.82 208 ASN A C 1
ATOM 1807 O O . ASN A 1 208 ? 8.314 -20.425 -22.382 1.00 7.41 208 ASN A O 1
ATOM 1812 N N . HIS A 1 209 ? 7.275 -19.665 -20.559 1.00 6.71 209 HIS A N 1
ATOM 1813 C CA . HIS A 1 209 ? 6.336 -18.883 -21.360 1.00 6.92 209 HIS A CA 1
ATOM 1814 C C . HIS A 1 209 ? 6.808 -17.508 -21.837 1.00 6.46 209 HIS A C 1
ATOM 1815 O O . HIS A 1 209 ? 6.353 -17.036 -22.878 1.00 7.11 209 HIS A O 1
ATOM 1822 N N . ILE A 1 210 ? 7.656 -16.839 -21.060 1.00 6.62 210 ILE A N 1
ATOM 1823 C CA . ILE A 1 210 ? 8.189 -15.532 -21.433 1.00 6.81 210 ILE A CA 1
ATOM 1824 C C . ILE A 1 210 ? 9.694 -15.528 -21.135 1.00 6.79 210 ILE A C 1
ATOM 1825 O O . ILE A 1 210 ? 10.122 -16.042 -20.115 1.00 8.25 210 ILE A O 1
ATOM 1830 N N A LEU A 1 211 ? 10.444 -14.870 -22.019 0.50 6.56 211 LEU A N 1
ATOM 1831 N N B LEU A 1 211 ? 10.473 -15.012 -22.081 0.50 7.21 211 LEU A N 1
ATOM 1832 C CA A LEU A 1 211 ? 11.907 -14.839 -21.975 0.50 7.53 211 LEU A CA 1
ATOM 1833 C CA B LEU A 1 211 ? 11.905 -14.875 -21.901 0.50 8.16 211 LEU A CA 1
ATOM 1834 C C A LEU A 1 211 ? 12.284 -13.432 -21.546 0.50 6.57 211 LEU A C 1
ATOM 1835 C C B LEU A 1 211 ? 12.221 -13.442 -21.505 0.50 6.85 211 LEU A C 1
ATOM 1836 O O A LEU A 1 211 ? 12.048 -12.493 -22.302 0.50 7.00 211 LEU A O 1
ATOM 1837 O O B LEU A 1 211 ? 11.900 -12.510 -22.234 0.50 7.69 211 LEU A O 1
ATOM 1846 N N . ASN A 1 212 ? 12.861 -13.265 -20.350 1.00 6.14 212 ASN A N 1
ATOM 1847 C CA . ASN A 1 212 ? 13.240 -11.936 -19.895 1.00 6.17 212 ASN A CA 1
ATOM 1848 C C . ASN A 1 212 ? 14.697 -11.619 -20.221 1.00 5.79 212 ASN A C 1
ATOM 1849 O O . ASN A 1 212 ? 15.594 -12.414 -19.902 1.00 6.51 212 ASN A O 1
ATOM 1854 N N . ASP A 1 213 ? 14.929 -10.459 -20.811 1.00 6.01 213 ASP A N 1
ATOM 1855 C CA . ASP A 1 213 ? 16.251 -9.846 -20.855 1.00 5.91 213 ASP A CA 1
ATOM 1856 C C . ASP A 1 213 ? 16.331 -8.812 -19.724 1.00 5.79 213 ASP A C 1
ATOM 1857 O O . ASP A 1 213 ? 15.423 -8.683 -18.892 1.00 6.24 213 ASP A O 1
ATOM 1862 N N . GLN A 1 214 ? 17.441 -8.075 -19.689 1.00 5.71 214 GLN A N 1
ATOM 1863 C CA . GLN A 1 214 ? 17.638 -7.066 -18.659 1.00 5.56 214 GLN A CA 1
ATOM 1864 C C . GLN A 1 214 ? 18.581 -6.025 -19.201 1.00 5.65 214 GLN A C 1
ATOM 1865 O O . GLN A 1 214 ? 19.725 -6.331 -19.552 1.00 6.79 214 GLN A O 1
ATOM 1871 N N . LEU A 1 215 ? 18.114 -4.781 -19.302 1.00 5.79 215 LEU A N 1
ATOM 1872 C CA . LEU A 1 215 ? 18.907 -3.662 -19.816 1.00 5.65 215 LEU A CA 1
ATOM 1873 C C . LEU A 1 215 ? 19.449 -2.891 -18.682 1.00 5.47 215 LEU A C 1
ATOM 1874 O O . LEU A 1 215 ? 18.740 -2.489 -17.759 1.00 6.37 215 LEU A O 1
ATOM 1879 N N . TYR A 1 216 ? 20.765 -2.614 -18.767 1.00 5.92 216 TYR A N 1
ATOM 1880 C CA . TYR A 1 216 ? 21.463 -1.666 -17.917 1.00 6.13 216 TYR A CA 1
ATOM 1881 C C . TYR A 1 216 ? 21.281 -0.311 -18.514 1.00 6.30 216 TYR A C 1
ATOM 1882 O O . TYR A 1 216 ? 21.790 -0.029 -19.599 1.00 6.87 216 TYR A O 1
ATOM 1891 N N . LEU A 1 217 ? 20.520 0.545 -17.852 1.00 6.26 217 LEU A N 1
ATOM 1892 C CA . LEU A 1 217 ? 20.149 1.878 -18.334 1.00 6.43 217 LEU A CA 1
ATOM 1893 C C . LEU A 1 217 ? 20.721 2.961 -17.472 1.00 6.47 217 LEU A C 1
ATOM 1894 O O . LEU A 1 217 ? 20.786 2.827 -16.249 1.00 6.74 217 LEU A O 1
ATOM 1899 N N . VAL A 1 218 ? 21.141 4.042 -18.122 1.00 6.83 218 VAL A N 1
ATOM 1900 C CA . VAL A 1 218 ? 21.580 5.242 -17.426 1.00 6.50 218 VAL A CA 1
ATOM 1901 C C . VAL A 1 218 ? 20.758 6.442 -17.857 1.00 6.59 218 VAL A C 1
ATOM 1902 O O . VAL A 1 218 ? 20.375 6.590 -19.026 1.00 7.23 218 VAL A O 1
ATOM 1906 N N . SER A 1 219 ? 20.466 7.311 -16.924 1.00 6.64 219 SER A N 1
ATOM 1907 C CA . SER A 1 219 ? 19.824 8.581 -17.207 1.00 7.15 219 SER A CA 1
ATOM 1908 C C . SER A 1 219 ? 20.715 9.412 -18.133 1.00 7.09 219 SER A C 1
ATOM 1909 O O . SER A 1 219 ? 21.885 9.649 -17.808 1.00 7.72 219 SER A O 1
ATOM 1912 N N . ASN A 1 220 ? 20.145 9.962 -19.210 1.00 7.56 220 ASN A N 1
ATOM 1913 C CA . ASN A 1 220 ? 20.901 10.850 -20.039 1.00 8.22 220 ASN A CA 1
ATOM 1914 C C . ASN A 1 220 ? 21.395 12.071 -19.234 1.00 8.14 220 ASN A C 1
ATOM 1915 O O . ASN A 1 220 ? 22.439 12.643 -19.533 1.00 9.26 220 ASN A O 1
ATOM 1920 N N A GLU A 1 221 ? 20.611 12.548 -18.265 0.50 8.40 221 GLU A N 1
ATOM 1921 N N B GLU A 1 221 ? 20.607 12.543 -18.261 0.50 8.54 221 GLU A N 1
ATOM 1922 C CA A GLU A 1 221 ? 21.005 13.708 -17.474 0.50 9.12 221 GLU A CA 1
ATOM 1923 C CA B GLU A 1 221 ? 21.007 13.714 -17.495 0.50 9.22 221 GLU A CA 1
ATOM 1924 C C A GLU A 1 221 ? 22.297 13.455 -16.740 0.50 9.31 221 GLU A C 1
ATOM 192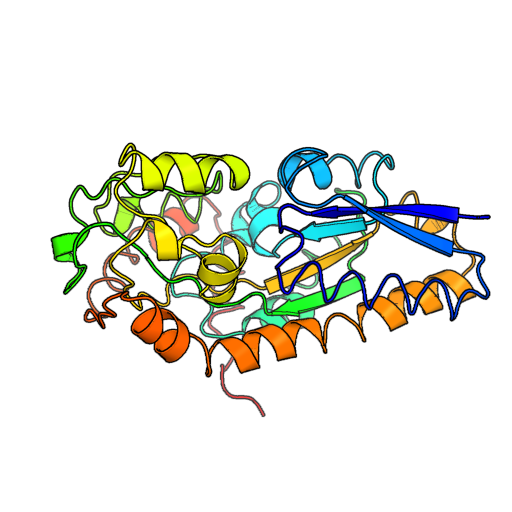5 C C B GLU A 1 221 ? 22.299 13.454 -16.749 0.50 9.39 221 GLU A C 1
ATOM 1926 O O A GLU A 1 221 ? 23.096 14.366 -16.535 0.50 10.76 221 GLU A O 1
ATOM 1927 O O B GLU A 1 221 ? 23.111 14.358 -16.563 0.50 10.83 221 GLU A O 1
ATOM 1938 N N . THR A 1 222 ? 22.521 12.213 -16.311 1.00 8.21 222 THR A N 1
ATOM 1939 C CA . THR A 1 222 ? 23.757 11.821 -15.661 1.00 8.45 222 THR A CA 1
ATOM 1940 C C . THR A 1 222 ? 24.856 11.504 -16.674 1.00 8.25 222 THR A C 1
ATOM 1941 O O . THR A 1 222 ? 25.983 11.961 -16.554 1.00 9.12 222 THR A O 1
ATOM 1945 N N . TYR A 1 223 ? 24.522 10.712 -17.702 1.00 8.16 223 TYR A N 1
ATOM 1946 C CA . TYR A 1 223 ? 25.559 10.293 -18.634 1.00 8.36 223 TYR A CA 1
ATOM 1947 C C . TYR A 1 223 ? 26.217 11.482 -19.313 1.00 8.05 223 TYR A C 1
ATOM 1948 O O . TYR A 1 223 ? 27.409 11.489 -19.530 1.00 8.71 223 TYR A O 1
ATOM 1957 N N . LYS A 1 224 ? 25.444 12.500 -19.631 1.00 8.85 224 LYS A N 1
ATOM 1958 C CA . LYS A 1 224 ? 25.992 13.670 -20.331 1.00 9.26 224 LYS A CA 1
ATOM 1959 C C . LYS A 1 224 ? 26.937 14.463 -19.478 1.00 9.02 224 LYS A C 1
ATOM 1960 O O . LYS A 1 224 ? 27.748 15.222 -20.013 1.00 10.20 224 LYS A O 1
ATOM 1966 N N . GLU A 1 225 ? 26.872 14.337 -18.161 1.00 8.68 225 GLU A N 1
ATOM 1967 C CA . GLU A 1 225 ? 27.744 15.093 -17.289 1.00 9.61 225 GLU A CA 1
ATOM 1968 C C . GLU A 1 225 ? 29.112 14.415 -17.072 1.00 8.82 225 GLU A C 1
ATOM 1969 O O . GLU A 1 225 ? 30.030 15.063 -16.609 1.00 12.58 225 GLU A O 1
ATOM 1975 N N . LEU A 1 226 ? 29.240 13.137 -17.398 1.00 7.91 226 LEU A N 1
ATOM 1976 C CA . LEU A 1 226 ? 30.468 12.414 -17.199 1.00 8.17 226 LEU A CA 1
ATOM 1977 C C . LEU A 1 226 ? 31.396 12.745 -18.359 1.00 7.67 226 LEU A C 1
ATOM 1978 O O . LEU A 1 226 ? 31.018 12.562 -19.525 1.00 8.37 226 LEU A O 1
ATOM 1983 N N . PRO A 1 227 ? 32.629 13.155 -18.076 1.00 7.83 227 PRO A N 1
ATOM 1984 C CA . PRO A 1 227 ? 33.603 13.246 -19.160 1.00 8.58 227 PRO A CA 1
ATOM 1985 C C . PRO A 1 227 ? 33.701 11.958 -19.924 1.00 7.74 227 PRO A C 1
ATOM 1986 O O . PRO A 1 227 ? 33.446 10.875 -19.355 1.00 8.23 227 PRO A O 1
ATOM 1990 N N . GLU A 1 228 ? 34.080 12.031 -21.180 1.00 8.43 228 GLU A N 1
ATOM 1991 C CA . GLU A 1 228 ? 34.028 10.880 -22.043 1.00 8.29 228 GLU A CA 1
ATOM 1992 C C . GLU A 1 228 ? 34.841 9.679 -21.539 1.00 7.97 228 GLU A C 1
ATOM 1993 O O . GLU A 1 228 ? 34.429 8.530 -21.767 1.00 8.60 228 GLU A O 1
ATOM 1999 N N . ASP A 1 229 ? 35.955 9.904 -20.855 1.00 8.23 229 ASP A N 1
ATOM 2000 C CA . ASP A 1 229 ? 36.689 8.762 -20.338 1.00 8.64 229 ASP A CA 1
ATOM 2001 C C . ASP A 1 229 ? 35.907 8.036 -19.250 1.00 8.51 229 ASP A C 1
ATOM 2002 O O . ASP A 1 229 ? 36.010 6.815 -19.105 1.00 9.24 229 ASP A O 1
ATOM 2007 N N . LEU A 1 230 ? 35.160 8.758 -18.456 1.00 8.10 230 LEU A N 1
ATOM 2008 C CA . LEU A 1 230 ? 34.269 8.187 -17.454 1.00 7.93 230 LEU A CA 1
ATOM 2009 C C . LEU A 1 230 ? 33.002 7.581 -18.060 1.00 7.80 230 LEU A C 1
ATOM 2010 O O . LEU A 1 230 ? 32.533 6.533 -17.554 1.00 8.26 230 LEU A O 1
ATOM 2015 N N . GLN A 1 231 ? 32.475 8.138 -19.135 1.00 7.65 231 GLN A N 1
ATOM 2016 C CA . GLN A 1 231 ? 31.429 7.464 -19.894 1.00 7.38 231 GLN A CA 1
ATOM 2017 C C . GLN A 1 231 ? 31.941 6.086 -20.294 1.00 7.59 231 GLN A C 1
ATOM 2018 O O . GLN A 1 231 ? 31.200 5.101 -20.191 1.00 8.35 231 GLN A O 1
ATOM 2024 N N . LYS A 1 232 ? 33.159 6.016 -20.817 1.00 8.28 232 LYS A N 1
ATOM 2025 C CA . LYS A 1 232 ? 33.704 4.759 -21.251 1.00 9.10 232 LYS A CA 1
ATOM 2026 C C . LYS A 1 232 ? 33.866 3.772 -20.089 1.00 8.17 232 LYS A C 1
ATOM 2027 O O . LYS A 1 232 ? 33.592 2.578 -20.237 1.00 8.95 232 LYS A O 1
ATOM 2033 N N . VAL A 1 233 ? 34.358 4.233 -18.961 1.00 8.24 233 VAL A N 1
ATOM 2034 C CA . VAL A 1 233 ? 34.428 3.380 -17.782 1.00 8.18 233 VAL A CA 1
ATOM 2035 C C . VAL A 1 233 ? 33.049 2.799 -17.496 1.00 7.73 233 VAL A C 1
ATOM 2036 O O . VAL A 1 233 ? 32.920 1.587 -17.220 1.00 8.29 233 VAL A O 1
ATOM 2040 N N . VAL A 1 234 ? 32.007 3.616 -17.490 1.00 7.93 234 VAL A N 1
ATOM 2041 C CA . VAL A 1 234 ? 30.651 3.144 -17.194 1.00 7.65 234 VAL A CA 1
ATOM 2042 C C . VAL A 1 234 ? 30.165 2.149 -18.216 1.00 7.36 234 VAL A C 1
ATOM 2043 O O . VAL A 1 234 ? 29.605 1.119 -17.852 1.00 8.11 234 VAL A O 1
ATOM 2047 N N . LYS A 1 235 ? 30.321 2.468 -19.481 1.00 7.74 235 LYS A N 1
ATOM 2048 C CA . LYS A 1 235 ? 29.866 1.584 -20.541 1.00 8.88 235 LYS A CA 1
ATOM 2049 C C . LYS A 1 235 ? 30.573 0.247 -20.489 1.00 7.68 235 LYS A C 1
ATOM 2050 O O . LYS A 1 235 ? 29.957 -0.839 -20.553 1.00 8.30 235 LYS A O 1
ATOM 2056 N N . ASP A 1 236 ? 31.903 0.277 -20.383 1.00 8.15 236 ASP A N 1
ATOM 2057 C CA . ASP A 1 236 ? 32.667 -0.963 -20.337 1.00 8.69 236 ASP A CA 1
ATOM 2058 C C . ASP A 1 236 ? 32.276 -1.784 -19.113 1.00 8.42 236 ASP A C 1
ATOM 2059 O O . ASP A 1 236 ? 32.153 -3.017 -19.221 1.00 8.64 236 ASP A O 1
ATOM 2064 N N . ALA A 1 237 ? 32.074 -1.144 -17.964 1.00 7.83 237 ALA A N 1
ATOM 2065 C CA . ALA A 1 237 ? 31.699 -1.881 -16.776 1.00 7.74 237 ALA A CA 1
ATOM 2066 C C . ALA A 1 237 ? 30.300 -2.502 -16.940 1.00 7.36 237 ALA A C 1
ATOM 2067 O O . ALA A 1 237 ? 30.059 -3.602 -16.489 1.00 7.68 237 ALA A O 1
ATOM 2069 N N . ALA A 1 238 ? 29.376 -1.789 -17.568 1.00 7.09 238 ALA A N 1
ATOM 2070 C CA . ALA A 1 238 ? 28.056 -2.329 -17.811 1.00 7.40 238 ALA A CA 1
ATOM 2071 C C . ALA A 1 238 ? 28.108 -3.523 -18.744 1.00 7.52 238 ALA A C 1
ATOM 2072 O O . ALA A 1 238 ? 27.348 -4.485 -18.534 1.00 7.56 238 ALA A O 1
ATOM 2074 N N . GLU A 1 239 ? 28.962 -3.501 -19.740 1.00 7.93 239 GLU A N 1
ATOM 2075 C CA . GLU A 1 239 ? 29.112 -4.645 -20.629 1.00 8.40 239 GLU A CA 1
ATOM 2076 C C . GLU A 1 239 ? 29.688 -5.837 -19.891 1.00 7.93 239 GLU A C 1
ATOM 2077 O O . GLU A 1 239 ? 29.224 -6.974 -20.068 1.00 8.59 239 GLU A O 1
ATOM 2083 N N A ASN A 1 240 ? 30.716 -5.600 -19.071 0.50 8.18 240 ASN A N 1
ATOM 2084 N N B ASN A 1 240 ? 30.712 -5.602 -19.073 0.50 8.31 240 ASN A N 1
ATOM 2085 C CA A ASN A 1 240 ? 31.302 -6.688 -18.305 0.50 8.37 240 ASN A CA 1
ATOM 2086 C CA B ASN A 1 240 ? 31.308 -6.684 -18.308 0.50 9.08 240 ASN A CA 1
ATOM 2087 C C A ASN A 1 240 ? 30.313 -7.262 -17.317 0.50 8.09 240 ASN A C 1
ATOM 2088 C C B ASN A 1 240 ? 30.315 -7.268 -17.315 0.50 8.43 240 ASN A C 1
ATOM 2089 O O A ASN A 1 240 ? 30.211 -8.480 -17.159 0.50 8.89 240 ASN A O 1
ATOM 2090 O O B ASN A 1 240 ? 30.197 -8.497 -17.170 0.50 9.00 240 ASN A O 1
ATOM 2099 N N . ALA A 1 241 ? 29.548 -6.413 -16.646 1.00 7.44 241 ALA A N 1
ATOM 2100 C CA . ALA A 1 241 ? 28.548 -6.863 -15.701 1.00 7.97 241 ALA A CA 1
ATOM 2101 C C . ALA A 1 241 ? 27.436 -7.656 -16.390 1.00 7.25 241 ALA A C 1
ATOM 2102 O O . ALA A 1 241 ? 27.000 -8.667 -15.865 1.00 7.53 241 ALA A O 1
ATOM 2104 N N . ALA A 1 242 ? 27.027 -7.213 -17.594 1.00 6.85 242 ALA A N 1
ATOM 2105 C CA . ALA A 1 242 ? 25.960 -7.934 -18.287 1.00 7.03 242 ALA A CA 1
ATOM 2106 C C . ALA A 1 242 ? 26.391 -9.366 -18.651 1.00 6.88 242 ALA A C 1
ATOM 2107 O O . ALA A 1 242 ? 25.584 -10.267 -18.582 1.00 7.34 242 ALA A O 1
ATOM 2109 N N A LYS A 1 243 ? 27.632 -9.576 -19.054 0.50 7.63 243 LYS A N 1
ATOM 2110 N N B LYS A 1 243 ? 27.633 -9.586 -19.055 0.50 7.64 243 LYS A N 1
ATOM 2111 C CA A LYS A 1 243 ? 28.089 -10.904 -19.345 0.50 8.15 243 LYS A CA 1
ATOM 2112 C CA B LYS A 1 243 ? 28.096 -10.920 -19.349 0.50 8.18 243 LYS A CA 1
ATOM 2113 C C A LYS A 1 243 ? 28.048 -11.794 -18.110 0.50 7.68 243 LYS A C 1
ATOM 2114 C C B LYS A 1 243 ? 28.050 -11.807 -18.107 0.50 7.70 243 LYS A C 1
ATOM 2115 O O A LYS A 1 243 ? 27.630 -12.954 -18.159 0.50 7.99 243 LYS A O 1
ATOM 2116 O O B LYS A 1 243 ? 27.626 -12.974 -18.153 0.50 7.99 243 LYS A O 1
ATOM 2127 N N . TYR A 1 244 ? 28.451 -11.264 -16.968 1.00 7.16 244 TYR A N 1
ATOM 2128 C CA . TYR A 1 244 ? 28.422 -11.967 -15.717 1.00 7.68 244 TYR A CA 1
ATOM 2129 C C . TYR A 1 244 ? 26.989 -12.288 -15.304 1.00 6.97 244 TYR A C 1
ATOM 2130 O O . TYR A 1 244 ? 26.667 -13.388 -14.842 1.00 7.60 244 TYR A O 1
ATOM 2139 N N . HIS A 1 245 ? 26.134 -11.290 -15.435 1.00 6.91 245 HIS A N 1
ATOM 2140 C CA . HIS A 1 245 ? 24.696 -11.381 -15.153 1.00 6.53 245 HIS A CA 1
ATOM 2141 C C . HIS A 1 245 ? 24.068 -12.524 -15.917 1.00 6.26 245 HIS A C 1
ATOM 2142 O O . HIS A 1 245 ? 23.405 -13.406 -15.370 1.00 6.42 245 HIS A O 1
ATOM 2149 N N . THR A 1 246 ? 24.311 -12.552 -17.239 1.00 6.65 246 THR A N 1
ATOM 2150 C CA . THR A 1 246 ? 23.813 -13.638 -18.057 1.00 6.61 246 THR A CA 1
ATOM 2151 C C . THR A 1 246 ? 24.287 -14.982 -17.557 1.00 6.65 246 THR A C 1
ATOM 2152 O O . THR A 1 246 ? 23.517 -15.937 -17.455 1.00 7.31 246 THR A O 1
ATOM 2156 N N . LYS A 1 247 ? 25.589 -15.093 -17.246 1.00 7.18 247 LYS A N 1
ATOM 2157 C CA . LYS A 1 247 ? 26.152 -16.336 -16.748 1.00 8.16 247 LYS A CA 1
ATOM 2158 C C . LYS A 1 247 ? 25.500 -16.790 -15.456 1.00 7.40 247 LYS A C 1
ATOM 2159 O O . LYS A 1 247 ? 25.209 -18.001 -15.306 1.00 8.37 247 LYS A O 1
ATOM 2165 N N . LEU A 1 248 ? 25.220 -15.900 -14.550 1.00 7.05 248 LEU A N 1
ATOM 2166 C CA . LEU A 1 248 ? 24.540 -16.284 -13.332 1.00 7.77 248 LEU A CA 1
ATOM 2167 C C . LEU A 1 248 ? 23.202 -16.974 -13.642 1.00 7.20 248 LEU A C 1
ATOM 2168 O O . LEU A 1 248 ? 22.824 -17.964 -13.026 1.00 8.00 248 LEU A O 1
ATOM 2173 N N . PHE A 1 249 ? 22.464 -16.394 -14.580 1.00 6.77 249 PHE A N 1
ATOM 2174 C CA . PHE A 1 249 ? 21.183 -16.967 -14.940 1.00 6.79 249 PHE A CA 1
ATOM 2175 C C . PHE A 1 249 ? 21.315 -18.274 -15.681 1.00 7.08 249 PHE A C 1
ATOM 2176 O O . PHE A 1 249 ? 20.570 -19.219 -15.387 1.00 7.95 249 PHE A O 1
ATOM 2184 N N . VAL A 1 250 ? 22.216 -18.385 -16.639 1.00 7.36 250 VAL A N 1
ATOM 2185 C CA . VAL A 1 250 ? 22.418 -19.600 -17.386 1.00 7.75 250 VAL A CA 1
ATOM 2186 C C . VAL A 1 250 ? 22.795 -20.718 -16.405 1.00 8.77 250 VAL A C 1
ATOM 2187 O O . VAL A 1 250 ? 22.230 -21.831 -16.458 1.00 9.64 250 VAL A O 1
ATOM 2191 N N . ASP A 1 251 ? 23.757 -20.448 -15.544 1.00 9.21 251 ASP A N 1
ATOM 2192 C CA 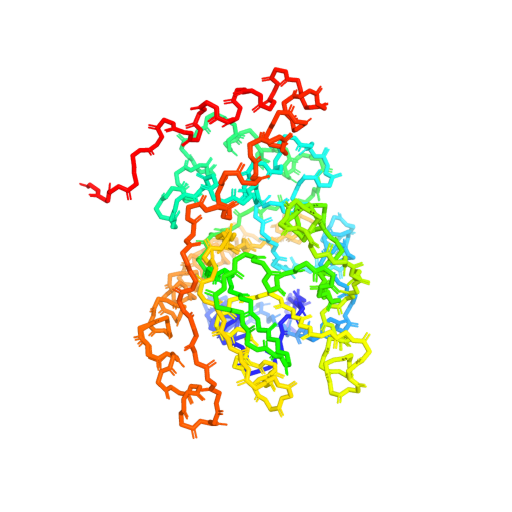. ASP A 1 251 ? 24.185 -21.501 -14.599 1.00 9.97 251 ASP A CA 1
ATOM 2193 C C . ASP A 1 251 ? 23.062 -21.890 -13.670 1.00 9.47 251 ASP A C 1
ATOM 2194 O O . ASP A 1 251 ? 22.854 -23.125 -13.381 1.00 11.36 251 ASP A O 1
ATOM 2199 N N . GLY A 1 252 ? 22.270 -20.991 -13.173 1.00 9.64 252 GLY A N 1
ATOM 2200 C CA . GLY A 1 252 ? 21.176 -21.361 -12.275 1.00 10.06 252 GLY A CA 1
ATOM 2201 C C . GLY A 1 252 ? 20.131 -22.170 -12.958 1.00 9.76 252 GLY A C 1
ATOM 2202 O O . GLY A 1 252 ? 19.542 -23.025 -12.315 1.00 11.43 252 GLY A O 1
ATOM 2203 N N . GLU A 1 253 ? 19.881 -21.969 -14.250 1.00 9.10 253 GLU A N 1
ATOM 2204 C CA . GLU A 1 253 ? 18.827 -22.671 -14.871 1.00 8.91 253 GLU A CA 1
ATOM 2205 C C . GLU A 1 253 ? 19.193 -24.180 -15.016 1.00 10.24 253 GLU A C 1
ATOM 2206 O O . GLU A 1 253 ? 18.338 -25.002 -15.180 1.00 11.81 253 GLU A O 1
ATOM 2212 N N A LYS A 1 254 ? 20.484 -24.486 -14.914 0.50 10.35 254 LYS A N 1
ATOM 2213 N N B LYS A 1 254 ? 20.500 -24.464 -14.963 0.50 11.00 254 LYS A N 1
ATOM 2214 C CA A LYS A 1 254 ? 20.881 -25.863 -14.806 0.50 11.32 254 LYS A CA 1
ATOM 2215 C CA B LYS A 1 254 ? 21.002 -25.813 -15.086 0.50 11.78 254 LYS A CA 1
ATOM 2216 C C A LYS A 1 254 ? 20.780 -26.389 -13.375 0.50 11.96 254 LYS A C 1
ATOM 2217 C C B LYS A 1 254 ? 20.545 -26.712 -13.966 0.50 13.04 254 LYS A C 1
ATOM 2218 O O A LYS A 1 254 ? 20.501 -27.548 -13.200 0.50 17.83 254 LYS A O 1
ATOM 2219 O O B LYS A 1 254 ? 20.282 -27.898 -14.179 0.50 16.00 254 LYS A O 1
ATOM 2230 N N A ASP A 1 255 ? 21.046 -25.548 -12.369 0.50 12.37 255 ASP A N 1
ATOM 2231 N N B ASP A 1 255 ? 20.476 -26.154 -12.768 0.50 12.42 255 ASP A N 1
ATOM 2232 C CA A ASP A 1 255 ? 21.238 -26.002 -11.006 0.50 13.98 255 ASP A CA 1
ATOM 2233 C CA B ASP A 1 255 ? 20.358 -26.922 -11.519 0.50 13.68 255 ASP A CA 1
ATOM 2234 C C A ASP A 1 255 ? 19.928 -25.912 -10.183 0.50 14.46 255 ASP A C 1
ATOM 2235 C C B ASP A 1 255 ? 19.319 -26.438 -10.519 0.50 13.05 255 ASP A C 1
ATOM 2236 O O A ASP A 1 255 ? 19.924 -26.511 -9.083 0.50 16.57 255 ASP A O 1
ATOM 2237 O O B ASP A 1 255 ? 19.072 -27.136 -9.525 0.50 14.64 255 ASP A O 1
ATOM 2246 N N . LEU A 1 256 ? 18.850 -25.202 -10.652 1.00 13.06 256 LEU A N 1
ATOM 2247 C CA . LEU A 1 256 ? 17.843 -24.776 -9.694 1.00 11.10 256 LEU A CA 1
ATOM 2248 C C . LEU A 1 256 ? 16.672 -25.738 -9.510 1.00 11.56 256 LEU A C 1
ATOM 2249 O O . LEU A 1 256 ? 16.109 -25.764 -8.437 1.00 10.92 256 LEU A O 1
ATOM 2254 N N . VAL A 1 257 ? 16.241 -26.511 -10.537 1.00 13.44 257 VAL A N 1
ATOM 2255 C CA . VAL A 1 257 ? 15.163 -27.483 -10.284 1.00 15.85 257 VAL A CA 1
ATOM 2256 C C . VAL A 1 257 ? 15.574 -28.446 -9.152 1.00 16.02 257 VAL A C 1
ATOM 2257 O O . VAL A 1 257 ? 14.785 -28.734 -8.264 1.00 17.35 257 VAL A O 1
ATOM 2261 N N . THR A 1 258 ? 16.791 -28.935 -9.143 1.00 17.31 258 THR A N 1
ATOM 2262 C CA . THR A 1 258 ? 17.259 -29.789 -8.046 1.00 19.44 258 THR A CA 1
ATOM 2263 C C . THR A 1 258 ? 17.282 -29.072 -6.669 1.00 17.90 258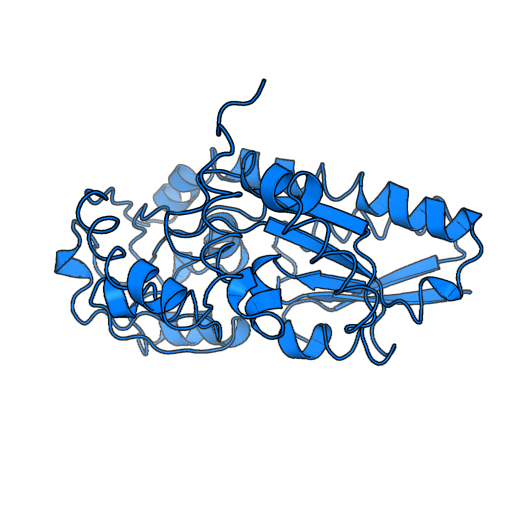 THR A C 1
ATOM 2264 O O . THR A 1 258 ? 16.873 -29.650 -5.667 1.00 19.26 258 THR A O 1
ATOM 2268 N N . PHE A 1 259 ? 17.701 -27.798 -6.650 1.00 14.94 259 PHE A N 1
ATOM 2269 C CA . PHE A 1 259 ? 17.578 -26.959 -5.438 1.00 13.14 259 PHE A CA 1
ATOM 2270 C C . PHE A 1 259 ? 16.150 -26.961 -4.919 1.00 11.26 259 PHE A C 1
ATOM 2271 O O . PHE A 1 259 ? 15.910 -27.164 -3.747 1.00 12.09 259 PHE A O 1
ATOM 2279 N N . PHE A 1 260 ? 15.200 -26.720 -5.821 1.00 10.07 260 PHE A N 1
ATOM 2280 C CA . PHE A 1 260 ? 13.811 -26.624 -5.371 1.00 9.77 260 PHE A CA 1
ATOM 2281 C C . PHE A 1 260 ? 13.292 -27.950 -4.892 1.00 10.80 260 PHE A C 1
ATOM 2282 O O . PHE A 1 260 ? 12.549 -28.027 -3.919 1.00 11.21 260 PHE A O 1
ATOM 2290 N N . GLU A 1 261 ? 13.675 -29.018 -5.574 1.00 12.43 261 GLU A N 1
ATOM 2291 C CA . GLU A 1 261 ? 13.261 -30.370 -5.118 1.00 13.24 261 GLU A CA 1
ATOM 2292 C C . GLU A 1 261 ? 13.815 -30.645 -3.727 1.00 13.13 261 GLU A C 1
ATOM 2293 O O . GLU A 1 261 ? 13.089 -31.192 -2.889 1.00 15.32 261 GLU A O 1
ATOM 2299 N N . LYS A 1 262 ? 15.039 -30.239 -3.429 1.00 14.19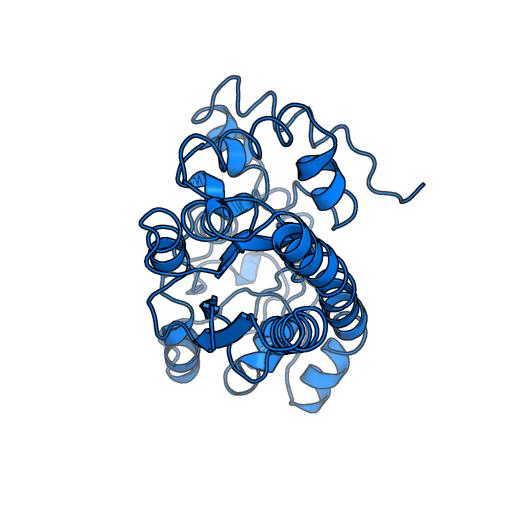 262 LYS A N 1
ATOM 2300 C CA . LYS A 1 262 ? 15.592 -30.421 -2.077 1.00 15.67 262 LYS A CA 1
ATOM 2301 C C . LYS A 1 262 ? 14.832 -29.591 -1.030 1.00 14.55 262 LYS A C 1
ATOM 2302 O O . LYS A 1 262 ? 14.779 -29.962 0.136 1.00 17.94 262 LYS A O 1
ATOM 2308 N N . GLN A 1 263 ? 14.217 -28.494 -1.447 1.00 13.20 263 GLN A N 1
ATOM 2309 C CA . GLN A 1 263 ? 13.359 -27.675 -0.595 1.00 13.64 263 GLN A CA 1
ATOM 2310 C C . GLN A 1 263 ? 11.897 -28.167 -0.535 1.00 14.33 263 GLN A C 1
ATOM 2311 O O . GLN A 1 263 ? 11.023 -27.495 0.064 1.00 17.65 263 GLN A O 1
ATOM 2317 N N . GLY A 1 264 ? 11.619 -29.289 -1.168 1.00 13.70 264 GLY A N 1
ATOM 2318 C CA . GLY A 1 264 ? 10.303 -29.880 -1.043 1.00 14.74 264 GLY A CA 1
ATOM 2319 C C . GLY A 1 264 ? 9.315 -29.463 -2.111 1.00 13.93 264 GLY A C 1
ATOM 2320 O O . GLY A 1 264 ? 8.154 -29.837 -2.029 1.00 17.18 264 GLY A O 1
ATOM 2321 N N . VAL A 1 265 ? 9.732 -28.758 -3.151 1.00 11.72 265 VAL A N 1
ATOM 2322 C CA . VAL A 1 265 ? 8.860 -28.385 -4.231 1.00 10.80 265 VAL A CA 1
ATOM 2323 C C . VAL A 1 265 ? 8.711 -29.527 -5.224 1.00 10.80 265 VAL A C 1
ATOM 2324 O O . VAL A 1 265 ? 9.682 -30.198 -5.562 1.00 11.71 265 VAL A O 1
ATOM 2328 N N . LYS A 1 266 ? 7.489 -29.755 -5.704 1.00 10.74 266 LYS A N 1
ATOM 2329 C CA . LYS A 1 266 ? 7.194 -30.715 -6.721 1.00 11.03 266 LYS A CA 1
ATOM 2330 C C . LYS A 1 266 ? 7.228 -30.039 -8.070 1.00 10.27 266 LYS A C 1
ATOM 2331 O O . LYS A 1 266 ? 6.536 -29.054 -8.284 1.00 10.70 266 LYS A O 1
ATOM 2337 N N . ILE A 1 267 ? 7.968 -30.613 -9.020 1.00 11.27 267 ILE A N 1
ATOM 2338 C CA . ILE A 1 267 ? 8.156 -30.007 -10.334 1.00 11.46 267 ILE A CA 1
ATOM 2339 C C . ILE A 1 267 ? 7.311 -30.773 -11.340 1.00 11.22 267 ILE A C 1
ATOM 2340 O O . ILE A 1 267 ? 7.266 -32.025 -11.333 1.00 14.53 267 ILE A O 1
ATOM 2345 N N . THR A 1 268 ? 6.587 -30.060 -12.179 1.00 9.37 268 THR A N 1
ATOM 2346 C CA . THR A 1 268 ? 5.789 -30.645 -13.246 1.00 10.16 268 THR A CA 1
ATOM 2347 C C . THR A 1 268 ? 6.226 -30.103 -14.612 1.00 9.25 268 THR A C 1
ATOM 2348 O O . THR A 1 268 ? 6.800 -29.029 -14.768 1.00 9.37 268 THR A O 1
ATOM 2352 N N . HIS A 1 269 ? 5.895 -30.914 -15.618 1.00 10.59 269 HIS A N 1
ATOM 2353 C CA . HIS A 1 269 ? 6.218 -30.694 -16.999 1.00 10.41 269 HIS A CA 1
ATOM 2354 C C . HIS A 1 269 ? 4.988 -30.820 -17.862 1.00 10.35 269 HIS A C 1
ATOM 2355 O O . HIS A 1 269 ? 4.838 -31.742 -18.632 1.00 11.43 269 HIS A O 1
ATOM 2362 N N . PRO A 1 270 ? 4.024 -29.879 -17.712 1.00 10.35 270 PRO A N 1
ATOM 2363 C CA . PRO A 1 270 ? 2.796 -29.967 -18.512 1.00 10.76 270 PRO A CA 1
ATOM 2364 C C . PRO A 1 270 ? 3.131 -29.897 -20.000 1.00 10.35 270 PRO A C 1
ATOM 2365 O O . PRO A 1 270 ? 4.118 -29.252 -20.429 1.00 11.83 270 PRO A O 1
ATOM 2369 N N . ASP A 1 271 ? 2.315 -30.530 -20.812 1.00 11.57 271 ASP A N 1
ATOM 2370 C CA . ASP A 1 271 ? 2.429 -30.446 -22.252 1.00 11.22 271 ASP A CA 1
ATOM 2371 C C . ASP A 1 271 ? 2.183 -29.013 -22.715 1.00 10.89 271 ASP A C 1
ATOM 2372 O O . ASP A 1 271 ? 1.113 -28.429 -22.441 1.00 11.58 271 ASP A O 1
ATOM 2377 N N . LEU A 1 272 ? 3.187 -28.403 -23.357 1.00 10.30 272 LEU A N 1
ATOM 2378 C CA . LEU A 1 272 ? 3.096 -27.010 -23.737 1.00 10.29 272 LEU A CA 1
ATOM 2379 C C . LEU A 1 272 ? 2.347 -26.764 -25.044 1.00 10.86 272 LEU A C 1
ATOM 2380 O O . LEU A 1 272 ? 2.031 -25.612 -25.367 1.00 10.73 272 LEU A O 1
ATOM 2385 N N . VAL A 1 273 ? 2.014 -27.811 -25.791 1.00 11.87 273 VAL A N 1
ATOM 2386 C CA . VAL A 1 273 ? 1.267 -27.617 -27.025 1.00 12.51 273 VAL A CA 1
ATOM 2387 C C . VAL A 1 273 ? -0.004 -26.776 -26.803 1.00 11.40 273 VAL A C 1
ATOM 2388 O O . VAL A 1 273 ? -0.200 -25.794 -27.503 1.00 12.06 273 VAL A O 1
ATOM 2392 N N A PRO A 1 274 ? -0.842 -27.128 -25.821 0.50 11.02 274 PRO A N 1
ATOM 2393 N N B PRO A 1 274 ? -0.856 -27.154 -25.832 0.50 11.91 274 PRO A N 1
ATOM 2394 C CA A PRO A 1 274 ? -2.042 -26.308 -25.711 0.50 11.72 274 PRO A CA 1
ATOM 2395 C CA B PRO A 1 274 ? -2.059 -26.347 -25.633 0.50 12.31 274 PRO A CA 1
ATOM 2396 C C A PRO A 1 274 ? -1.759 -24.932 -25.084 0.50 10.82 274 PRO A C 1
ATOM 2397 C C B PRO A 1 274 ? -1.746 -24.938 -25.093 0.50 10.95 274 PRO A C 1
ATOM 2398 O O A PRO A 1 274 ? -2.530 -24.004 -25.282 0.50 11.57 274 PRO A O 1
ATOM 2399 O O B PRO A 1 274 ? -2.479 -23.995 -25.362 0.50 11.60 274 PRO A O 1
ATOM 2406 N N . PHE A 1 275 ? -0.680 -24.770 -24.324 1.00 10.60 275 PHE A N 1
ATOM 2407 C CA . PHE A 1 275 ? -0.292 -23.451 -23.829 1.00 10.07 275 PHE A CA 1
ATOM 2408 C C . PHE A 1 275 ? 0.016 -22.545 -25.044 1.00 9.85 275 PHE A C 1
ATOM 2409 O O . PHE A 1 275 ? -0.438 -21.393 -25.135 1.00 10.62 275 PHE A O 1
ATOM 2417 N N . LYS A 1 276 ? 0.826 -23.058 -25.968 1.00 10.28 276 LYS A N 1
ATOM 2418 C CA . LYS A 1 276 ? 1.154 -22.292 -27.136 1.00 10.64 276 LYS A CA 1
ATOM 2419 C C . LYS A 1 276 ? -0.043 -22.032 -28.047 1.00 11.55 276 LYS A C 1
ATOM 2420 O O . LYS A 1 276 ? -0.220 -20.940 -28.551 1.00 12.05 276 LYS A O 1
ATOM 2426 N N A GLU A 1 277 ? -0.887 -23.048 -28.225 0.50 11.50 277 GLU A N 1
ATOM 2427 N N B GLU A 1 277 ? -0.903 -23.015 -28.228 0.50 11.75 277 GLU A N 1
ATOM 2428 C CA A GLU A 1 277 ? -2.120 -22.931 -29.000 0.50 12.03 277 GLU A CA 1
ATOM 2429 C CA B GLU A 1 277 ? -2.058 -22.805 -29.067 0.50 12.64 277 GLU A CA 1
ATOM 2430 C C A GLU A 1 277 ? -2.975 -21.775 -28.453 0.50 11.74 277 GLU A C 1
ATOM 2431 C C B GLU A 1 277 ? -2.969 -21.733 -28.460 0.50 11.86 277 GLU A C 1
ATOM 2432 O O A GLU A 1 277 ? -3.562 -21.005 -29.216 0.50 12.81 277 GLU A O 1
ATOM 2433 O O B GLU A 1 277 ? -3.605 -20.980 -29.199 0.50 12.93 277 GLU A O 1
ATOM 2444 N N . SER A 1 278 ? -3.050 -21.683 -27.119 1.00 11.14 278 SER A N 1
ATOM 2445 C CA . SER A 1 278 ? -3.954 -20.730 -26.437 1.00 11.32 278 SER A CA 1
ATOM 2446 C C . SER A 1 278 ? -3.544 -19.293 -26.747 1.00 11.53 278 SER A C 1
ATOM 2447 O O . SER A 1 278 ? -4.347 -18.373 -26.592 1.00 12.52 278 SER A O 1
ATOM 2450 N N . MET A 1 279 ? -2.297 -19.057 -27.141 1.00 11.15 279 MET A N 1
ATOM 2451 C CA . MET A 1 279 ? -1.817 -17.712 -27.446 1.00 11.34 279 MET A CA 1
ATOM 2452 C C . MET A 1 279 ? -2.129 -17.224 -28.833 1.00 12.63 279 MET A C 1
ATOM 2453 O O . MET A 1 279 ? -1.989 -16.019 -29.083 1.00 12.97 279 MET A O 1
ATOM 2458 N N A LYS A 1 280 ? -2.575 -18.099 -29.740 0.50 14.24 280 LYS A N 1
ATOM 2459 N N B LYS A 1 280 ? -2.553 -18.100 -29.760 0.50 14.25 280 LYS A N 1
ATOM 2460 C CA A LYS A 1 280 ? -2.850 -17.643 -31.084 0.50 15.93 280 LYS A CA 1
ATOM 2461 C CA B LYS A 1 280 ? -2.806 -17.643 -31.127 0.50 16.15 280 LYS A CA 1
ATOM 2462 C C A LYS A 1 280 ? -3.869 -16.487 -31.152 0.50 15.08 280 LYS A C 1
ATOM 2463 C C B LYS A 1 280 ? -3.774 -16.461 -31.193 0.50 15.24 280 LYS A C 1
ATOM 2464 O O A LYS A 1 280 ? -3.632 -15.525 -31.848 0.50 15.32 280 LYS A O 1
ATOM 2465 O O B LYS A 1 280 ? -3.542 -15.507 -31.894 0.50 15.46 280 LYS A O 1
ATOM 2476 N N A PRO A 1 281 ? -4.962 -16.541 -30.392 0.70 15.13 281 PRO A N 1
ATOM 2477 N N B PRO A 1 281 ? -4.889 -16.512 -30.452 0.30 14.92 281 PRO A N 1
ATOM 2478 C CA A PRO A 1 281 ? -5.873 -15.384 -30.450 0.70 15.61 281 PRO A CA 1
ATOM 2479 C CA B PRO A 1 281 ? -5.799 -15.353 -30.515 0.30 15.25 281 PRO A CA 1
ATOM 2480 C C A PRO A 1 281 ? -5.220 -14.123 -29.885 0.70 14.34 281 PRO A C 1
ATOM 2481 C C B PRO A 1 281 ? -5.245 -14.097 -29.850 0.30 14.00 281 PRO A C 1
ATOM 2482 O O A PRO A 1 281 ? -5.534 -13.027 -30.298 0.70 15.23 281 PRO A O 1
ATOM 2483 O O B PRO A 1 281 ? -5.687 -12.988 -30.143 0.30 14.36 281 PRO A O 1
ATOM 2490 N N . TYR A 1 282 ? -4.337 -14.256 -28.891 1.00 13.03 282 TYR A N 1
ATOM 2491 C CA . TYR A 1 282 ? -3.638 -13.127 -28.370 1.00 12.55 282 TYR A CA 1
ATOM 2492 C C . TYR A 1 282 ? -2.709 -12.470 -29.415 1.00 11.90 282 TYR A C 1
ATOM 2493 O O . TYR A 1 282 ? -2.698 -11.245 -29.586 1.00 12.23 282 TYR A O 1
ATOM 2502 N N . TYR A 1 283 ? -1.954 -13.268 -30.175 1.00 11.81 283 TYR A N 1
ATOM 2503 C CA . TYR A 1 283 ? -1.139 -12.699 -31.231 1.00 12.55 283 TYR A CA 1
ATOM 2504 C C . TYR A 1 283 ? -2.026 -11.926 -32.201 1.00 13.46 283 TYR A C 1
ATOM 2505 O O . TYR A 1 283 ? -1.652 -10.848 -32.682 1.00 13.00 283 TYR A O 1
ATOM 2514 N N . ALA A 1 284 ? -3.188 -12.462 -32.534 1.00 14.45 284 ALA A N 1
ATOM 2515 C CA . ALA A 1 284 ? -4.080 -11.765 -33.475 1.00 14.62 284 ALA A CA 1
ATOM 2516 C C . ALA A 1 284 ? -4.520 -10.441 -32.879 1.00 14.68 284 ALA A C 1
ATOM 2517 O O . ALA A 1 284 ? -4.622 -9.475 -33.578 1.00 15.43 284 ALA A O 1
ATOM 2519 N N . GLU A 1 285 ? -4.828 -10.386 -31.591 1.00 13.90 285 GLU A N 1
ATOM 2520 C CA . GLU A 1 285 ? -5.218 -9.148 -30.943 1.00 14.81 285 GLU A CA 1
ATOM 2521 C C . GLU A 1 285 ? -4.077 -8.161 -30.937 1.00 13.24 285 GLU A C 1
ATOM 2522 O O . GLU A 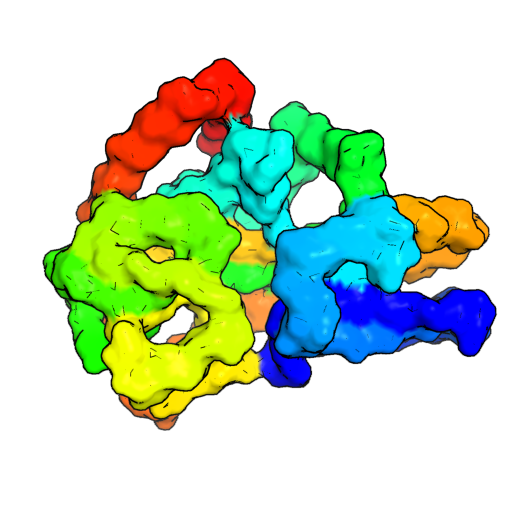1 285 ? -4.294 -6.985 -31.191 1.00 13.68 285 GLU A O 1
ATOM 2528 N N . PHE A 1 286 ? -2.858 -8.633 -30.686 1.00 11.53 286 PHE A N 1
ATOM 2529 C CA . PHE A 1 286 ? -1.693 -7.764 -30.746 1.00 11.65 286 PHE A CA 1
ATOM 2530 C C . PHE A 1 286 ? -1.559 -7.124 -32.123 1.00 11.78 286 PHE A C 1
ATOM 2531 O O . PHE A 1 286 ? -1.348 -5.932 -32.228 1.00 11.74 286 PHE A O 1
ATOM 2539 N N . VAL A 1 287 ? -1.698 -7.914 -33.184 1.00 12.42 287 VAL A N 1
ATOM 2540 C CA . VAL A 1 287 ? -1.605 -7.372 -34.515 1.00 14.40 287 VAL A CA 1
ATOM 2541 C C . VAL A 1 287 ? -2.729 -6.371 -34.823 1.00 14.37 287 VAL A C 1
ATOM 2542 O O . VAL A 1 287 ? -2.493 -5.335 -35.419 1.00 16.16 287 VAL A O 1
ATOM 2546 N N . LYS A 1 288 ? -3.931 -6.671 -34.365 1.00 14.76 288 LYS A N 1
ATOM 2547 C CA . LYS A 1 288 ? -5.043 -5.733 -34.564 1.00 16.17 288 LYS A CA 1
ATOM 2548 C C . LYS A 1 288 ? -4.765 -4.399 -33.885 1.00 15.42 288 LYS A C 1
ATOM 2549 O O . LYS A 1 288 ? -5.012 -3.368 -34.429 1.00 17.55 288 LYS A O 1
ATOM 2555 N N A GLN A 1 289 ? -4.286 -4.467 -32.641 0.50 14.04 289 GLN A N 1
ATOM 2556 N N B GLN A 1 289 ? -4.299 -4.470 -32.629 0.50 14.03 289 GLN A N 1
ATOM 2557 C CA A GLN A 1 289 ? -4.09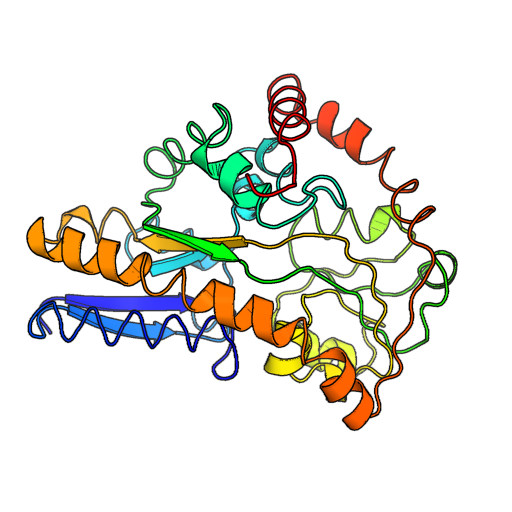0 -3.249 -31.860 0.50 15.13 289 GLN A CA 1
ATOM 2558 C CA B GLN A 1 289 ? -4.043 -3.264 -31.823 0.50 15.36 289 GLN A CA 1
ATOM 2559 C C A GLN A 1 289 ? -2.876 -2.432 -32.301 0.50 14.70 289 GLN A C 1
ATOM 2560 C C B GLN A 1 289 ? -2.887 -2.432 -32.337 0.50 14.99 289 GLN A C 1
ATOM 2561 O O A GLN A 1 289 ? -2.923 -1.211 -32.306 0.50 17.84 289 GLN A O 1
ATOM 2562 O O B GLN A 1 289 ? -2.960 -1.213 -32.386 0.50 17.79 289 GLN A O 1
ATOM 2573 N N . THR A 1 290 ? -1.803 -3.105 -32.707 1.00 13.44 290 THR A N 1
ATOM 2574 C CA . THR A 1 290 ? -0.512 -2.425 -32.975 1.00 13.43 290 THR A CA 1
ATOM 2575 C C . THR A 1 290 ? -0.241 -2.183 -34.429 1.00 14.86 290 THR A C 1
ATOM 2576 O O . THR A 1 290 ? 0.747 -1.509 -34.758 1.00 17.31 290 THR A O 1
ATOM 2580 N N . GLY A 1 291 ? -1.083 -2.741 -35.289 1.00 14.51 291 GLY A N 1
ATOM 2581 C CA . GLY A 1 291 ? -1.040 -2.393 -36.690 1.00 14.68 291 GLY A CA 1
ATOM 2582 C C . GLY A 1 291 ? 0.224 -2.822 -37.395 1.00 14.06 291 GLY A C 1
ATOM 2583 O O . GLY A 1 291 ? 0.876 -3.801 -37.022 1.00 14.60 291 GLY A O 1
ATOM 2584 N N . GLN A 1 292 ? 0.562 -2.100 -38.455 1.00 14.33 292 GLN A N 1
ATOM 2585 C CA . GLN A 1 292 ? 1.703 -2.479 -39.284 1.00 13.95 292 GLN A CA 1
ATOM 2586 C C . GLN A 1 292 ? 2.975 -2.492 -38.509 1.00 13.47 292 GLN A C 1
ATOM 2587 O O . GLN A 1 292 ? 3.842 -3.301 -38.806 1.00 14.75 292 GLN A O 1
ATOM 2593 N N A LYS A 1 293 ? 3.130 -1.613 -37.515 0.50 13.28 293 LYS A N 1
ATOM 2594 N N B LYS A 1 293 ? 3.121 -1.622 -37.510 0.50 13.31 293 LYS A N 1
ATOM 2595 C CA A LYS A 1 293 ? 4.370 -1.605 -36.759 0.50 14.14 293 LYS A CA 1
ATOM 2596 C CA B LYS A 1 293 ? 4.357 -1.615 -36.756 0.50 14.16 293 LYS A CA 1
ATOM 2597 C C A LYS A 1 293 ? 4.497 -2.908 -35.982 0.50 12.65 293 LYS A C 1
ATOM 2598 C C B LYS A 1 293 ? 4.495 -2.903 -35.975 0.50 12.70 293 LYS A C 1
ATOM 2599 O O A LYS A 1 293 ? 5.624 -3.414 -35.819 0.50 12.69 293 LYS A O 1
ATOM 2600 O O B LYS A 1 293 ? 5.623 -3.410 -35.824 0.50 12.75 293 LYS A O 1
ATOM 2611 N N . GLY A 1 294 ? 3.402 -3.420 -35.423 1.00 12.32 294 GLY A N 1
ATOM 2612 C CA . GLY A 1 294 ? 3.447 -4.709 -34.747 1.00 12.45 294 GLY A CA 1
ATOM 2613 C C . GLY A 1 294 ? 3.663 -5.870 -35.695 1.00 12.80 294 GLY A C 1
ATOM 2614 O O . GLY A 1 294 ? 4.417 -6.772 -35.377 1.00 12.67 294 GLY A O 1
ATOM 2615 N N A GLU A 1 295 ? 3.035 -5.811 -36.871 0.50 12.38 295 GLU A N 1
ATOM 2616 N N B GLU A 1 295 ? 2.925 -5.906 -36.798 0.50 14.01 295 GLU A N 1
ATOM 2617 C CA A GLU A 1 295 ? 3.162 -6.898 -37.835 0.50 13.71 295 GLU A CA 1
ATOM 2618 C CA B GLU A 1 295 ? 3.168 -6.866 -37.855 0.50 15.44 295 GLU A CA 1
ATOM 2619 C C A GLU A 1 295 ? 4.620 -6.947 -38.289 0.50 13.00 295 GLU A C 1
ATOM 2620 C C B GLU A 1 295 ? 4.650 -6.943 -38.178 0.50 13.92 295 GLU A C 1
ATOM 2621 O O A GLU A 1 295 ? 5.182 -8.021 -38.495 0.50 12.85 295 GLU A O 1
ATOM 2622 O O B GLU A 1 295 ? 5.250 -8.029 -38.183 0.50 15.44 295 GLU A O 1
ATOM 2633 N N . SER A 1 296 ? 5.231 -5.791 -38.466 1.00 12.90 296 SER A N 1
ATOM 2634 C CA . SER A 1 296 ? 6.603 -5.719 -38.892 1.00 12.86 296 SER A CA 1
ATOM 2635 C C . SER A 1 296 ? 7.565 -6.203 -37.814 1.00 12.42 296 SER A C 1
ATOM 2636 O O . SER A 1 296 ? 8.508 -6.916 -38.117 1.00 12.91 296 SER A O 1
ATOM 2639 N N . ALA A 1 297 ? 7.351 -5.740 -36.580 1.00 11.26 297 ALA A N 1
ATOM 2640 C CA . ALA A 1 297 ? 8.211 -6.231 -35.479 1.00 11.48 297 ALA A CA 1
ATOM 2641 C C . ALA A 1 297 ? 8.146 -7.745 -35.356 1.00 11.22 297 ALA A C 1
ATOM 2642 O O . ALA A 1 297 ? 9.167 -8.394 -35.189 1.00 11.98 297 ALA A O 1
ATOM 2644 N N A LEU A 1 298 ? 6.947 -8.329 -35.446 0.50 12.33 298 LEU A N 1
ATOM 2645 N N B LEU A 1 298 ? 6.942 -8.300 -35.429 0.50 12.34 298 LEU A N 1
ATOM 2646 C CA A LEU A 1 298 ? 6.802 -9.790 -35.436 0.50 13.72 298 LEU A CA 1
ATOM 2647 C CA B LEU A 1 298 ? 6.740 -9.725 -35.309 0.50 13.82 298 LEU A CA 1
ATOM 2648 C C A LEU A 1 298 ? 7.551 -10.453 -36.515 0.50 14.12 298 LEU A C 1
ATOM 2649 C C B LEU A 1 298 ? 7.436 -10.451 -36.445 0.50 14.43 298 LEU A C 1
ATOM 2650 O O A LEU A 1 298 ? 8.212 -11.440 -36.294 0.50 15.30 298 LEU A O 1
ATOM 2651 O O B LEU A 1 298 ? 8.131 -11.427 -36.235 0.50 15.41 298 LEU A O 1
ATOM 2660 N N A LYS A 1 299 ? 7.376 -9.948 -37.732 0.50 14.56 299 LYS A N 1
ATOM 2661 N N B LYS A 1 299 ? 7.328 -9.933 -37.665 0.50 14.89 299 LYS A N 1
ATOM 2662 C CA A LYS A 1 299 ? 8.036 -10.542 -38.861 0.50 15.61 299 LYS A CA 1
ATOM 2663 C CA B LYS A 1 299 ? 7.987 -10.580 -38.766 0.50 15.89 299 LYS A CA 1
ATOM 2664 C C A LYS A 1 299 ? 9.544 -10.498 -38.670 0.50 13.97 299 LYS A C 1
ATOM 2665 C C B LYS A 1 299 ? 9.529 -10.500 -38.657 0.50 14.63 299 LYS A C 1
ATOM 2666 O O A LYS A 1 299 ? 10.251 -11.487 -38.945 0.50 14.99 299 LYS A O 1
ATOM 2667 O O B LYS A 1 299 ? 10.243 -11.482 -38.957 0.50 15.05 299 LYS A O 1
ATOM 2678 N N . GLN A 1 300 ? 10.066 -9.352 -38.259 1.00 13.07 300 GLN A N 1
ATOM 2679 C CA . GLN A 1 300 ? 11.501 -9.219 -38.074 1.00 12.21 300 GLN A CA 1
ATOM 2680 C C . GLN A 1 300 ? 12.016 -10.234 -37.026 1.00 12.40 300 GLN A C 1
ATOM 2681 O O . GLN A 1 300 ? 13.097 -10.821 -37.159 1.00 13.73 300 GLN A O 1
ATOM 2687 N N . ILE A 1 301 ? 11.253 -10.409 -35.948 1.00 12.51 301 ILE A N 1
ATOM 2688 C CA . ILE A 1 301 ? 11.704 -11.271 -34.873 1.00 13.12 301 ILE A CA 1
ATOM 2689 C C . ILE A 1 301 ? 11.540 -12.725 -35.263 1.00 14.23 301 ILE A C 1
ATOM 2690 O O . ILE A 1 301 ? 12.414 -13.539 -34.972 1.00 14.14 301 ILE A O 1
ATOM 2695 N N . GLU A 1 302 ? 10.448 -13.077 -35.934 1.00 15.89 302 GLU A N 1
ATOM 2696 C CA . GLU A 1 302 ? 10.190 -14.467 -36.329 1.00 16.46 302 GLU A CA 1
ATOM 2697 C C . GLU A 1 302 ? 11.233 -14.929 -37.357 1.00 15.56 302 GLU A C 1
ATOM 2698 O O . GLU A 1 302 ? 11.503 -16.140 -37.468 1.00 18.47 302 GLU A O 1
ATOM 2704 N N . ALA A 1 303 ? 11.892 -13.997 -38.058 1.00 15.60 303 ALA A N 1
ATOM 2705 C CA . ALA A 1 303 ? 12.928 -14.302 -39.028 1.00 15.92 303 ALA A CA 1
ATOM 2706 C C . ALA A 1 303 ? 14.302 -14.683 -38.428 1.00 14.15 303 ALA A C 1
ATOM 2707 O O . ALA A 1 303 ? 15.183 -15.149 -39.124 1.00 16.90 303 ALA A O 1
ATOM 2709 N N . ILE A 1 304 ? 14.484 -14.413 -37.156 1.00 12.28 304 ILE A N 1
ATOM 2710 C CA . ILE A 1 304 ? 15.745 -14.656 -36.497 1.00 10.83 304 ILE A CA 1
ATOM 2711 C C . ILE A 1 304 ? 15.897 -16.152 -36.180 1.00 10.64 304 ILE A C 1
ATOM 2712 O O . ILE A 1 304 ? 15.132 -16.714 -35.460 1.00 11.62 304 ILE A O 1
ATOM 2717 N N . ASN A 1 305 ? 16.951 -16.770 -36.680 1.00 12.88 305 ASN A N 1
ATOM 2718 C CA . ASN A 1 305 ? 17.178 -18.161 -36.365 1.00 12.74 305 ASN A CA 1
ATOM 2719 C C . ASN A 1 305 ? 17.695 -18.264 -34.916 1.00 11.12 305 ASN A C 1
ATOM 2720 O O . ASN A 1 305 ? 18.565 -17.510 -34.506 1.00 12.00 305 ASN A O 1
ATOM 2725 N N . PRO A 1 306 ? 17.171 -19.181 -34.146 1.00 10.07 306 PRO A N 1
ATOM 2726 C CA . PRO A 1 306 ? 17.533 -19.235 -32.704 1.00 9.87 306 PRO A CA 1
ATOM 2727 C C . PRO A 1 306 ? 18.853 -19.943 -32.373 1.00 9.78 306 PRO A C 1
ATOM 2728 O O . PRO A 1 306 ? 19.301 -19.909 -31.232 1.00 9.96 306 PRO A O 1
ATOM 2732 N N . HIS A 1 307 ? 19.447 -20.617 -33.356 1.00 10.08 307 HIS A N 1
ATOM 2733 C CA . HIS A 1 307 ? 20.689 -21.335 -33.129 1.00 9.83 307 HIS A CA 1
ATOM 2734 C C . HIS A 1 307 ? 21.886 -20.421 -33.250 1.00 11.02 307 HIS A C 1
ATOM 2735 O O . HIS A 1 307 ? 21.994 -19.678 -34.201 1.00 14.51 307 HIS A O 1
ATOM 2742 N N . HIS A 1 308 ? 22.785 -20.469 -32.266 1.00 11.37 308 HIS A N 1
ATOM 2743 C CA . HIS A 1 308 ? 23.963 -19.646 -32.318 1.00 12.34 308 HIS A CA 1
ATOM 2744 C C . HIS A 1 308 ? 24.785 -20.065 -33.513 1.00 14.60 308 HIS A C 1
ATOM 2745 O O . HIS A 1 308 ? 24.830 -21.233 -33.916 1.00 15.05 308 HIS A O 1
ATOM 2752 N N . HIS A 1 309 ? 25.403 -19.095 -34.137 1.00 18.78 309 HIS A N 1
ATOM 2753 C CA . HIS A 1 309 ? 26.158 -19.405 -35.349 1.00 22.29 309 HIS A CA 1
ATOM 2754 C C . HIS A 1 309 ? 27.485 -18.649 -35.281 1.00 28.51 309 HIS A C 1
ATOM 2755 O O . HIS A 1 309 ? 28.418 -19.001 -36.023 1.00 35.79 309 HIS A O 1
#